Protein AF-A0A6A5ZZ34-F1 (afdb_monomer_lite)

Foldseek 3Di:
DPPPPPQLWADPVFFADDPDDPDDRVQLLVQLLQDQELCPRRTGHNVVSLVVDPDLQSLLVVVVVSQVSNVVNVHGRDHDDPSSVVSDPPPPPPPPCPVPPDDPDDDDDDDDDDDDDDDDDDDDDDDDDDDDDDDDDDDDDDDDDDDDDPDPDDPDPVVVVVVVVVVVVVVVVVVVVVVVVVVVVVVVVVVVVVVVVVVVVPPCVVVVVVVCVVVVPPDDPDDDDDDDDDDDDDDDDDDDDDDDDDDDDDDDDDDDDDD

Sequence (259 aa):
MTSSATICVIRENCLLGAPIHPCKPEDLECICEHDHSLEKNSLFDAHCLFEACHDEVDRGVFLRDLTIACERSGRQLVDIPEEWQPYLPFPAMTRSGSAVQAPTSATAALGVTSVALSLSTTTTSSPTSVPGPSSSASQPPSPTQTVTTMTAKGLSSGGIAAICVVTVVLVSVLLILTYLYWKSRRVAKAKLAENARLRDHCSTEGFSQRIREILGEDEATSVGNASSSKNASSTGNRLLSGNVSSSETRSSSVYSRPQ

Secondary structure (DSSP, 8-state):
-----------GGGB-SSS--SS-TT-HHHHHHH--BSTT-SSB-HHHHHHH---HHHHHHHHHHHHHHHHHTT---B---GGGGGGS---S------------S---------------------------------------------------HHHHHHHHHHHHHHHHHHHHHHHHHHHHHHHHHHHHHHHHHHHHHH-THHHHHHHHHHSSSSS--S---------------------------------PPP-

Radius of gyration: 36.58 Å; chains: 1; bounding box: 92×84×92 Å

pLDDT: mean 72.18, std 21.47, range [32.47, 98.19]

Structure (mmCIF, N/CA/C/O backbone):
data_AF-A0A6A5ZZ34-F1
#
_entry.id   AF-A0A6A5ZZ34-F1
#
loop_
_atom_site.group_PDB
_atom_site.id
_atom_site.type_symbol
_atom_site.label_atom_id
_atom_site.label_alt_id
_atom_site.label_comp_id
_atom_site.label_asym_id
_atom_site.label_entity_id
_atom_site.label_seq_id
_atom_site.pdbx_PDB_ins_code
_atom_site.Cartn_x
_atom_site.Cartn_y
_atom_site.Cartn_z
_atom_site.occupancy
_atom_site.B_iso_or_equiv
_atom_site.auth_seq_id
_atom_site.auth_comp_id
_atom_site.auth_asym_id
_atom_site.auth_atom_id
_atom_site.pdbx_PDB_model_num
ATOM 1 N N . MET A 1 1 ? 0.648 9.010 -20.654 1.00 35.06 1 MET A N 1
ATOM 2 C CA . MET A 1 1 ? 0.048 7.750 -20.176 1.00 35.06 1 MET A CA 1
ATOM 3 C C . MET A 1 1 ? 0.268 7.701 -18.678 1.00 35.06 1 MET A C 1
ATOM 5 O O . MET A 1 1 ? 1.389 7.498 -18.236 1.00 35.06 1 MET A O 1
ATOM 9 N N . THR A 1 2 ? -0.748 8.058 -17.900 1.00 32.47 2 THR A N 1
ATOM 10 C CA . THR A 1 2 ? -0.723 7.915 -16.443 1.00 32.47 2 THR A CA 1
ATOM 11 C C . THR A 1 2 ? -0.815 6.427 -16.146 1.00 32.47 2 THR A C 1
ATOM 13 O O . THR A 1 2 ? -1.885 5.845 -16.292 1.00 32.47 2 THR A O 1
ATOM 16 N N . SER A 1 3 ? 0.316 5.808 -15.815 1.00 36.78 3 SER A N 1
ATOM 17 C CA . SER A 1 3 ? 0.325 4.472 -15.228 1.00 36.78 3 SER A CA 1
ATOM 18 C C . SER A 1 3 ? -0.376 4.607 -13.881 1.00 36.78 3 SER A C 1
ATOM 20 O O . SER A 1 3 ? 0.220 5.093 -12.921 1.00 36.78 3 SER A O 1
ATOM 22 N N . SER A 1 4 ? -1.679 4.326 -13.841 1.00 44.28 4 SER A N 1
ATOM 23 C CA . SER A 1 4 ? -2.392 4.163 -12.581 1.00 44.28 4 SER A CA 1
ATOM 24 C C . SER A 1 4 ? -1.681 3.030 -11.862 1.00 44.28 4 SER A C 1
ATOM 26 O O . SER A 1 4 ? -1.741 1.890 -12.319 1.00 44.28 4 SER A O 1
ATOM 28 N N . ALA A 1 5 ? -0.922 3.369 -10.818 1.00 51.69 5 ALA A N 1
ATOM 29 C CA . ALA A 1 5 ? -0.333 2.388 -9.921 1.00 51.69 5 ALA A CA 1
ATOM 30 C C . ALA A 1 5 ? -1.476 1.470 -9.489 1.00 51.69 5 ALA A C 1
ATOM 32 O O . ALA A 1 5 ? -2.450 1.924 -8.882 1.00 51.69 5 ALA A O 1
ATOM 33 N N . THR A 1 6 ? -1.440 0.240 -9.986 1.00 65.81 6 THR A N 1
ATOM 34 C CA . THR A 1 6 ? -2.535 -0.701 -9.814 1.00 65.81 6 THR A CA 1
ATOM 35 C C . THR A 1 6 ? -2.308 -1.310 -8.452 1.00 65.81 6 THR A C 1
ATOM 37 O O . THR A 1 6 ? -1.470 -2.187 -8.313 1.00 65.81 6 THR A O 1
ATOM 40 N N . ILE A 1 7 ? -3.008 -0.775 -7.452 1.00 82.19 7 ILE A N 1
ATOM 41 C CA . ILE A 1 7 ? -2.984 -1.297 -6.087 1.00 82.19 7 ILE A CA 1
ATOM 42 C C . ILE A 1 7 ? -3.215 -2.813 -6.161 1.00 82.19 7 ILE A C 1
ATOM 44 O O . ILE A 1 7 ? -4.029 -3.279 -6.962 1.00 82.19 7 ILE A O 1
ATOM 48 N N . CYS A 1 8 ? -2.473 -3.575 -5.361 1.00 91.31 8 CYS A N 1
ATOM 49 C CA . CYS A 1 8 ? -2.662 -5.014 -5.209 1.00 91.31 8 CYS A CA 1
ATOM 50 C C . CYS A 1 8 ? -4.113 -5.284 -4.765 1.00 91.31 8 CYS A C 1
ATOM 52 O O . CYS A 1 8 ? -4.497 -4.945 -3.648 1.00 91.31 8 CYS A O 1
ATOM 54 N N . VAL A 1 9 ? -4.933 -5.828 -5.670 1.00 93.44 9 VAL A N 1
ATOM 55 C CA . VAL A 1 9 ? -6.351 -6.162 -5.451 1.00 93.44 9 VAL A CA 1
ATOM 56 C C . VAL A 1 9 ? -6.523 -7.667 -5.617 1.00 93.44 9 VAL A C 1
ATOM 58 O O . VAL A 1 9 ? -5.905 -8.266 -6.503 1.00 93.44 9 VAL A O 1
ATOM 61 N N . ILE A 1 10 ? -7.376 -8.267 -4.784 1.00 94.62 10 ILE A N 1
ATOM 62 C CA . ILE A 1 10 ? -7.730 -9.685 -4.868 1.00 94.62 10 ILE A CA 1
ATOM 63 C C . ILE A 1 10 ? -8.389 -9.942 -6.224 1.00 94.62 10 ILE A C 1
ATOM 65 O O . ILE A 1 10 ? -9.446 -9.398 -6.537 1.00 94.62 10 ILE A O 1
ATOM 69 N N . ARG A 1 11 ? -7.734 -10.744 -7.062 1.00 94.38 11 ARG A N 1
ATOM 70 C CA . ARG A 1 11 ? -8.231 -11.080 -8.398 1.00 94.38 11 ARG A CA 1
ATOM 71 C C . ARG A 1 11 ? -9.124 -12.311 -8.345 1.00 94.38 11 ARG A C 1
ATOM 73 O O . ARG A 1 11 ? -8.934 -13.186 -7.506 1.00 94.38 11 ARG A O 1
ATOM 80 N N . GLU A 1 12 ? -10.036 -12.417 -9.308 1.00 92.88 12 GLU A N 1
ATOM 81 C CA . GLU A 1 12 ? -10.979 -13.540 -9.420 1.00 92.88 12 GLU A CA 1
ATOM 82 C C . GLU A 1 12 ? -10.285 -14.909 -9.483 1.00 92.88 12 GLU A C 1
ATOM 84 O O . GLU A 1 12 ? -10.808 -15.887 -8.965 1.00 92.88 12 GLU A O 1
ATOM 89 N N . ASN A 1 13 ? -9.081 -14.987 -10.063 1.00 93.88 13 ASN A N 1
ATOM 90 C CA . ASN A 1 13 ? -8.313 -16.231 -10.151 1.00 93.88 13 ASN A CA 1
ATOM 91 C C . ASN A 1 13 ? -7.675 -16.672 -8.823 1.00 93.88 13 ASN A C 1
ATOM 93 O O . ASN A 1 13 ? -7.190 -17.797 -8.754 1.00 93.88 13 ASN A O 1
ATOM 97 N N . CYS A 1 14 ? -7.654 -15.807 -7.806 1.00 96.25 14 CYS A N 1
ATOM 98 C CA . CYS A 1 14 ? -7.170 -16.136 -6.467 1.00 96.25 14 CYS A CA 1
ATOM 99 C C . CYS A 1 14 ? -8.306 -16.352 -5.462 1.00 96.25 14 CYS A C 1
ATOM 101 O O . CYS A 1 14 ? -8.025 -16.637 -4.303 1.00 96.25 14 CYS A O 1
ATOM 103 N N . LEU A 1 15 ? -9.572 -16.213 -5.864 1.00 95.25 15 LEU A N 1
ATOM 104 C CA . LEU A 1 15 ? -10.703 -16.504 -4.988 1.00 95.25 15 LEU A CA 1
ATOM 105 C C . LEU A 1 15 ? -10.866 -18.019 -4.814 1.00 95.25 15 LEU A C 1
ATOM 107 O O . LEU A 1 15 ? -10.804 -18.785 -5.777 1.00 95.25 15 LEU A O 1
ATOM 111 N N . LEU A 1 16 ? -11.097 -18.446 -3.575 1.00 93.69 16 LEU A N 1
ATOM 112 C CA . LEU A 1 16 ? -11.338 -19.839 -3.216 1.00 93.69 16 LEU A CA 1
ATOM 113 C C . LEU A 1 16 ? -12.846 -20.074 -3.072 1.00 93.69 16 LEU A C 1
ATOM 115 O O . LEU A 1 16 ? -13.529 -19.362 -2.340 1.00 93.69 16 LEU A O 1
ATOM 119 N N . GLY A 1 17 ? -13.381 -21.086 -3.762 1.00 82.50 17 GLY A N 1
ATOM 120 C CA . GLY A 1 17 ? -14.761 -21.548 -3.577 1.00 82.50 17 GLY A CA 1
ATOM 121 C C . GLY A 1 17 ? -15.686 -21.437 -4.795 1.00 82.50 17 GLY A C 1
ATOM 122 O O . GLY A 1 17 ? -15.270 -21.191 -5.922 1.00 82.50 17 GLY A O 1
ATOM 123 N N . ALA A 1 18 ? -16.963 -21.739 -4.548 1.00 65.44 18 ALA A N 1
ATOM 124 C CA . ALA A 1 18 ? -18.043 -21.834 -5.533 1.00 65.44 18 ALA A CA 1
ATOM 125 C C . ALA A 1 18 ? -18.472 -20.436 -6.051 1.00 65.44 18 ALA A C 1
ATOM 127 O O . ALA A 1 18 ? -18.154 -19.440 -5.410 1.00 65.44 18 ALA A O 1
ATOM 128 N N . PRO A 1 19 ? -19.242 -20.318 -7.157 1.00 74.75 19 PRO A N 1
ATOM 129 C CA . PRO A 1 19 ? -19.416 -19.064 -7.913 1.00 74.75 19 PRO A CA 1
ATOM 130 C C . PRO A 1 19 ? -20.167 -17.929 -7.189 1.00 74.75 19 PRO A C 1
ATOM 132 O O . PRO A 1 19 ? -20.442 -16.895 -7.793 1.00 74.75 19 PRO A O 1
ATOM 135 N N . ILE A 1 20 ? -20.531 -18.105 -5.917 1.00 79.38 20 ILE A N 1
ATOM 136 C CA . ILE A 1 20 ? -21.219 -17.104 -5.102 1.00 79.38 20 ILE A CA 1
ATOM 137 C C . ILE A 1 20 ? -20.372 -16.860 -3.853 1.00 79.38 20 ILE A C 1
ATOM 139 O O . ILE A 1 20 ? -20.536 -17.535 -2.837 1.00 79.38 20 ILE A O 1
ATOM 143 N N . HIS A 1 21 ? -19.459 -15.896 -3.940 1.00 80.25 21 HIS A N 1
ATOM 144 C CA . HIS A 1 21 ? -18.720 -15.419 -2.775 1.00 80.25 21 HIS A CA 1
ATOM 145 C C . HIS A 1 21 ? -19.597 -14.439 -1.982 1.00 80.25 21 HIS A C 1
ATOM 147 O O . HIS A 1 21 ? -20.237 -13.572 -2.585 1.00 80.25 21 HIS A O 1
ATOM 153 N N . PRO A 1 22 ? -19.650 -14.549 -0.642 1.00 89.94 22 PRO A N 1
ATOM 154 C CA . PRO A 1 22 ? -20.436 -13.637 0.189 1.00 89.94 22 PRO A CA 1
ATOM 155 C C . PRO A 1 22 ? -19.877 -12.207 0.181 1.00 89.94 22 PRO A C 1
ATOM 157 O O . PRO A 1 22 ? -20.621 -11.263 0.435 1.00 89.94 22 PRO A O 1
ATOM 160 N N . CYS A 1 23 ? -18.591 -12.050 -0.142 1.00 94.50 23 CYS A N 1
ATOM 161 C CA . CYS A 1 23 ? -17.875 -10.782 -0.136 1.00 94.50 23 CYS A CA 1
ATOM 162 C C . CYS A 1 23 ? -17.361 -10.424 -1.528 1.00 94.50 23 CYS A C 1
ATOM 164 O O . CYS A 1 23 ? -17.003 -11.297 -2.322 1.00 94.50 23 CYS A O 1
ATOM 166 N N . LYS A 1 24 ? -17.296 -9.120 -1.808 1.00 94.44 24 LYS A N 1
ATOM 167 C CA . LYS A 1 24 ? -16.610 -8.604 -2.995 1.00 94.44 24 LYS A CA 1
ATOM 168 C C . LYS A 1 24 ? -15.098 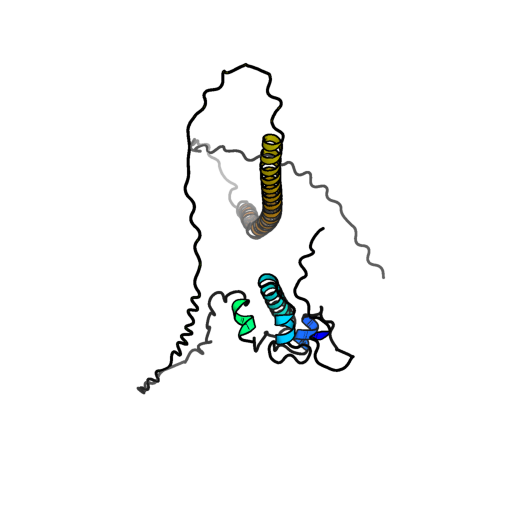-8.554 -2.743 1.00 94.44 24 LYS A C 1
ATOM 170 O O . LYS A 1 24 ? -14.711 -8.279 -1.609 1.00 94.44 24 LYS A O 1
ATOM 175 N N . PRO A 1 25 ? -14.245 -8.748 -3.764 1.00 93.12 25 PRO A N 1
ATOM 176 C CA . PRO A 1 25 ? -12.789 -8.728 -3.591 1.00 93.12 25 PRO A CA 1
ATOM 177 C C . PRO A 1 25 ? -12.242 -7.392 -3.071 1.00 93.12 25 PRO A C 1
ATOM 179 O O . PRO A 1 25 ? -11.179 -7.350 -2.456 1.00 93.12 25 PRO A O 1
ATOM 182 N N . GLU A 1 26 ? -12.961 -6.294 -3.311 1.00 94.25 26 GLU A N 1
ATOM 183 C CA . GLU A 1 26 ? -12.592 -4.955 -2.843 1.00 94.25 26 GLU A CA 1
ATOM 184 C C . GLU A 1 26 ? -13.086 -4.657 -1.418 1.00 94.25 26 GLU A C 1
ATOM 186 O O . GLU A 1 26 ? -12.666 -3.669 -0.814 1.00 94.25 26 GLU A O 1
ATOM 191 N N . ASP A 1 27 ? -13.985 -5.484 -0.881 1.00 96.19 27 ASP A N 1
ATOM 192 C CA . ASP A 1 27 ? -14.603 -5.300 0.431 1.00 96.19 27 ASP A CA 1
ATOM 193 C C . ASP A 1 27 ? -13.833 -6.083 1.504 1.00 96.19 27 ASP A C 1
ATOM 195 O O . ASP A 1 27 ? -14.236 -7.157 1.959 1.00 96.19 27 ASP A O 1
ATOM 199 N N . LEU A 1 28 ? -12.677 -5.533 1.885 1.00 96.38 28 LEU A N 1
ATOM 200 C CA . LEU A 1 28 ? -11.793 -6.131 2.890 1.00 96.38 28 LEU A CA 1
ATOM 201 C C . LEU A 1 28 ? -12.456 -6.242 4.274 1.00 96.38 28 LEU A C 1
ATOM 203 O O . LEU A 1 28 ? -12.074 -7.110 5.054 1.00 96.38 28 LEU A O 1
ATOM 207 N N . GLU A 1 29 ? -13.439 -5.388 4.586 1.00 96.75 29 GLU A N 1
ATOM 208 C CA . GLU A 1 29 ? -14.182 -5.449 5.853 1.00 96.75 29 GLU A CA 1
ATOM 209 C C . GLU A 1 29 ? -15.056 -6.715 5.883 1.00 96.75 29 GLU A C 1
ATOM 211 O O . GLU A 1 29 ? -14.927 -7.515 6.810 1.00 96.75 29 GLU A O 1
ATOM 216 N N . CYS A 1 30 ? -15.825 -6.989 4.819 1.00 97.38 30 CYS A N 1
ATOM 217 C CA . CYS A 1 30 ? -16.583 -8.244 4.688 1.00 97.38 30 CYS A CA 1
ATOM 218 C C . CYS A 1 30 ? -15.675 -9.483 4.756 1.00 97.38 30 CYS A C 1
ATOM 220 O O . CYS A 1 30 ? -15.993 -10.463 5.435 1.00 97.38 30 CYS A O 1
ATOM 222 N N . ILE A 1 31 ? -14.525 -9.438 4.073 1.00 96.62 31 ILE A N 1
ATOM 223 C CA . ILE A 1 31 ? -13.556 -10.542 4.076 1.00 96.62 31 ILE A CA 1
ATOM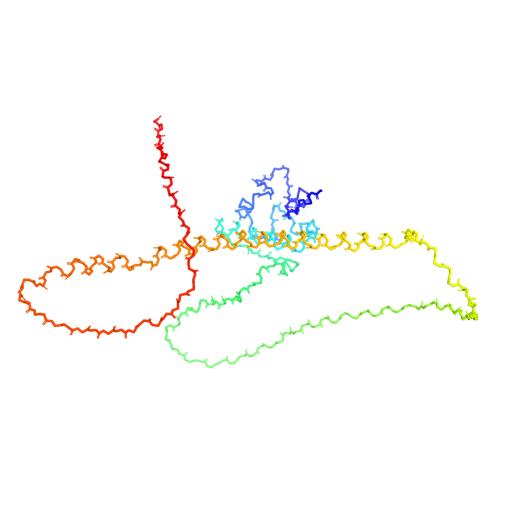 224 C C . ILE A 1 31 ? -13.085 -10.831 5.506 1.00 96.62 31 ILE A C 1
ATOM 226 O O . ILE A 1 31 ? -13.156 -11.978 5.942 1.00 96.62 31 ILE A O 1
ATOM 230 N N . CYS A 1 32 ? -12.687 -9.796 6.250 1.00 97.25 32 CYS A N 1
ATOM 231 C CA . CYS A 1 32 ? -12.237 -9.915 7.637 1.00 97.25 32 CYS A CA 1
ATOM 232 C C . CYS A 1 32 ? -13.339 -10.346 8.622 1.00 97.25 32 CYS A C 1
ATOM 234 O O . CYS A 1 32 ? -13.035 -10.974 9.641 1.00 97.25 32 CYS A O 1
ATOM 236 N N . GLU A 1 33 ? -14.610 -10.015 8.364 1.00 96.81 33 GLU A N 1
ATOM 237 C CA . GLU A 1 33 ? -15.733 -10.525 9.162 1.00 96.81 33 GLU A CA 1
ATOM 238 C C . GLU A 1 33 ? -15.882 -12.046 9.032 1.00 96.81 33 GLU A C 1
ATOM 240 O O . GLU A 1 33 ? -16.203 -12.717 10.021 1.00 96.81 33 GLU A O 1
ATOM 245 N N . HIS A 1 34 ? -15.633 -12.581 7.833 1.00 96.12 34 HIS A N 1
ATOM 246 C CA . HIS A 1 34 ? -15.734 -14.010 7.548 1.00 96.12 34 HIS A CA 1
ATOM 247 C C . HIS A 1 34 ? -14.491 -14.776 8.007 1.00 96.12 34 HIS A C 1
ATOM 249 O O . HIS A 1 34 ? -14.606 -15.807 8.671 1.00 96.12 34 HIS A O 1
ATOM 255 N N . ASP A 1 35 ? -13.310 -14.257 7.675 1.00 96.56 35 ASP A N 1
ATOM 256 C CA . ASP A 1 35 ? -12.036 -14.906 7.938 1.00 96.56 35 ASP A CA 1
ATOM 257 C C . ASP A 1 35 ? -10.920 -13.876 8.160 1.00 96.56 35 ASP A C 1
ATOM 259 O O . ASP A 1 35 ? -10.677 -12.996 7.336 1.00 96.56 35 ASP A O 1
ATOM 263 N N . HIS A 1 36 ? -10.235 -13.993 9.295 1.00 96.25 36 HIS A N 1
ATOM 264 C CA . HIS A 1 36 ? -9.170 -13.081 9.724 1.00 96.25 36 HIS A CA 1
ATOM 265 C C . HIS A 1 36 ? -7.786 -13.743 9.677 1.00 96.25 36 HIS A C 1
ATOM 267 O O . HIS A 1 36 ? -6.817 -13.167 10.170 1.00 96.25 36 HIS A O 1
ATOM 273 N N . SER A 1 37 ? -7.686 -14.947 9.107 1.00 97.69 37 SER A N 1
ATOM 274 C CA . SER A 1 37 ? -6.416 -15.587 8.772 1.00 97.69 37 SER A CA 1
ATOM 275 C C . SER A 1 37 ? -5.966 -15.127 7.385 1.00 97.69 37 SER A C 1
ATOM 277 O O . SER A 1 37 ? -6.782 -15.096 6.460 1.00 97.69 37 SER A O 1
ATOM 279 N N . LEU A 1 38 ? -4.689 -14.765 7.221 1.00 97.06 38 LEU A N 1
ATOM 280 C CA . LEU A 1 38 ? -4.136 -14.507 5.886 1.00 97.06 38 LEU A CA 1
ATOM 281 C C . LEU A 1 38 ? -3.751 -15.824 5.199 1.00 97.06 38 LEU A C 1
ATOM 283 O O . LEU A 1 38 ? -4.135 -16.044 4.060 1.00 97.06 38 LEU A O 1
ATOM 287 N N . GLU A 1 39 ? -3.041 -16.718 5.888 1.00 97.12 39 GLU A N 1
ATOM 288 C CA . GLU A 1 39 ? -2.584 -18.002 5.336 1.00 97.12 39 GLU A CA 1
ATOM 289 C C . GLU A 1 39 ? -3.733 -18.979 5.054 1.00 97.12 39 GLU A C 1
ATOM 291 O O . GLU A 1 39 ? -3.708 -19.689 4.051 1.00 97.12 39 GLU A O 1
ATOM 296 N N . LYS A 1 40 ? -4.743 -19.030 5.930 1.00 96.69 40 LYS A N 1
ATOM 297 C CA . LYS A 1 40 ? -5.831 -20.024 5.871 1.00 96.69 40 LYS A CA 1
ATOM 298 C C . LYS A 1 40 ? -7.170 -19.403 5.496 1.00 96.69 40 LYS A C 1
ATOM 300 O O . LYS A 1 40 ? -8.210 -19.902 5.922 1.00 96.69 40 LYS A O 1
ATOM 305 N N . ASN A 1 41 ? -7.140 -18.320 4.725 1.00 96.06 41 ASN A N 1
ATOM 306 C CA . ASN A 1 41 ? -8.351 -17.616 4.350 1.00 96.06 41 ASN A CA 1
ATOM 307 C C . ASN A 1 41 ? -9.258 -18.501 3.481 1.00 96.06 41 ASN A C 1
ATOM 309 O O . ASN A 1 41 ? -8.835 -19.071 2.478 1.00 96.06 41 ASN A O 1
ATOM 313 N N . SER A 1 42 ? -10.526 -18.608 3.853 1.00 95.69 42 SER A N 1
ATOM 314 C CA . SER A 1 42 ? -11.527 -19.381 3.110 1.00 95.69 42 SER A CA 1
ATOM 315 C C . SER A 1 42 ? -12.033 -18.698 1.834 1.00 95.69 42 SER A C 1
ATOM 317 O O . SER A 1 42 ? -12.654 -19.365 1.005 1.00 95.69 42 SER A O 1
ATOM 319 N N . LEU A 1 43 ? -11.786 -17.394 1.658 1.00 95.81 43 LEU A N 1
ATOM 320 C CA . LEU A 1 43 ? -12.287 -16.605 0.527 1.00 95.81 43 LEU A CA 1
ATOM 321 C C . LEU A 1 43 ? -11.253 -16.414 -0.584 1.00 95.81 43 LEU A C 1
ATOM 323 O O . LEU A 1 43 ? -11.639 -16.276 -1.745 1.00 95.81 43 LEU A O 1
ATOM 327 N N . PHE A 1 44 ? -9.960 -16.397 -0.264 1.00 96.38 44 PHE A N 1
ATOM 328 C CA . PHE A 1 44 ? -8.895 -16.216 -1.250 1.00 96.38 44 PHE A CA 1
ATOM 329 C C . PHE A 1 44 ? -7.607 -16.943 -0.859 1.00 96.38 44 PHE A C 1
ATOM 331 O O . PHE A 1 44 ? -7.334 -17.167 0.313 1.00 96.38 44 PHE A O 1
ATOM 338 N N . ASP A 1 45 ? -6.796 -17.281 -1.855 1.00 97.31 45 ASP A N 1
ATOM 339 C CA . ASP A 1 45 ? -5.489 -17.900 -1.671 1.00 97.31 45 ASP A CA 1
ATOM 340 C C . ASP A 1 45 ? -4.405 -16.818 -1.540 1.00 97.31 45 ASP A C 1
ATOM 342 O O . ASP A 1 45 ? -4.151 -16.041 -2.470 1.00 97.31 45 ASP A O 1
ATOM 346 N N . ALA A 1 46 ? -3.771 -16.739 -0.368 1.00 97.12 46 ALA A N 1
ATOM 347 C CA . ALA A 1 46 ? -2.759 -15.722 -0.089 1.00 97.12 46 ALA A CA 1
ATOM 348 C C . ALA A 1 46 ? -1.469 -15.900 -0.898 1.00 97.12 46 ALA A C 1
ATOM 350 O O . ALA A 1 46 ? -0.784 -14.905 -1.153 1.00 97.12 46 ALA A O 1
ATOM 351 N N . HIS A 1 47 ? -1.148 -17.123 -1.323 1.00 97.44 47 HIS A N 1
ATOM 352 C CA . HIS A 1 47 ? 0.028 -17.393 -2.144 1.00 97.44 47 HIS A CA 1
ATOM 353 C C . HIS A 1 47 ? -0.205 -16.932 -3.590 1.00 97.44 47 HIS A C 1
ATOM 355 O O . HIS A 1 47 ? 0.598 -16.181 -4.142 1.00 97.44 47 HIS A O 1
ATOM 361 N N . CYS A 1 48 ? -1.368 -17.252 -4.165 1.00 97.75 48 CYS A N 1
ATOM 362 C CA . CYS A 1 48 ? -1.818 -16.730 -5.457 1.00 97.75 48 CYS A CA 1
ATOM 363 C C . CYS A 1 48 ? -1.829 -15.199 -5.467 1.00 97.75 48 CYS A C 1
ATOM 365 O O . CYS A 1 48 ? -1.344 -14.571 -6.413 1.00 97.75 48 CYS A O 1
ATOM 367 N N . LEU A 1 49 ? -2.353 -14.580 -4.403 1.00 96.75 49 LEU A N 1
ATOM 368 C CA . LEU A 1 49 ? -2.380 -13.125 -4.285 1.00 96.75 49 LEU A CA 1
ATOM 369 C C . LEU A 1 49 ? -0.967 -12.531 -4.232 1.00 96.75 49 LEU A C 1
ATOM 371 O O . LEU A 1 49 ? -0.696 -11.517 -4.877 1.00 96.75 49 LEU A O 1
ATOM 375 N N . PHE A 1 50 ? -0.060 -13.176 -3.499 1.00 96.94 50 PHE A N 1
ATOM 376 C CA . PHE A 1 50 ? 1.336 -12.765 -3.412 1.00 96.94 50 PHE A CA 1
ATOM 377 C C . PHE A 1 50 ? 2.031 -12.793 -4.778 1.00 96.94 50 PHE A C 1
ATOM 379 O O . PHE A 1 50 ? 2.727 -11.838 -5.137 1.00 96.94 50 PHE A O 1
ATOM 386 N N . GLU A 1 51 ? 1.816 -13.852 -5.562 1.00 96.56 51 GLU A N 1
ATOM 387 C CA . GLU A 1 51 ? 2.349 -13.973 -6.923 1.00 96.56 51 GLU A CA 1
ATOM 388 C C . GLU A 1 51 ? 1.743 -12.941 -7.885 1.00 96.56 51 GLU A C 1
ATOM 390 O O . GLU A 1 51 ? 2.459 -12.375 -8.715 1.00 96.56 51 GLU A O 1
ATOM 395 N N . ALA A 1 52 ? 0.443 -12.655 -7.754 1.00 94.88 52 ALA A N 1
ATOM 396 C CA . ALA A 1 52 ? -0.261 -11.681 -8.588 1.00 94.88 52 ALA A CA 1
ATOM 397 C C . ALA A 1 52 ? 0.166 -10.226 -8.318 1.00 94.88 52 ALA A C 1
ATOM 399 O O . ALA A 1 52 ? 0.032 -9.365 -9.195 1.00 94.88 52 ALA A O 1
ATOM 400 N N . CYS A 1 53 ? 0.665 -9.943 -7.114 1.00 94.75 53 CYS A N 1
ATOM 401 C CA . CYS A 1 53 ? 1.128 -8.623 -6.710 1.00 94.75 53 CYS A CA 1
ATOM 402 C C . CYS A 1 53 ? 2.648 -8.531 -6.836 1.00 94.75 53 CYS A C 1
ATOM 404 O O . CYS A 1 53 ? 3.377 -8.969 -5.955 1.00 94.75 53 CYS A O 1
ATOM 406 N N . HIS A 1 54 ? 3.136 -7.961 -7.939 1.00 90.88 54 HIS A N 1
ATOM 407 C CA . HIS A 1 54 ? 4.573 -7.915 -8.240 1.00 90.88 54 HIS A CA 1
ATOM 408 C C . HIS A 1 54 ? 5.342 -6.839 -7.466 1.00 90.88 54 HIS A C 1
ATOM 410 O O . HIS A 1 54 ? 6.535 -7.001 -7.216 1.00 90.88 54 HIS A O 1
ATOM 416 N N . ASP A 1 55 ? 4.676 -5.751 -7.088 1.00 93.00 55 ASP A N 1
ATOM 417 C CA . ASP A 1 55 ? 5.326 -4.614 -6.451 1.00 93.00 55 ASP A CA 1
ATOM 418 C C . ASP A 1 55 ? 5.366 -4.773 -4.925 1.00 93.00 55 ASP A C 1
ATOM 420 O O . ASP A 1 55 ? 4.340 -4.897 -4.256 1.00 93.00 55 ASP A O 1
ATOM 424 N N . GLU A 1 56 ? 6.571 -4.706 -4.353 1.00 92.81 56 GLU A N 1
ATOM 425 C CA . GLU A 1 56 ? 6.805 -4.758 -2.900 1.00 92.81 56 GLU A CA 1
ATOM 426 C C . GLU A 1 56 ? 6.014 -3.686 -2.140 1.00 92.81 56 GLU A C 1
ATOM 428 O O . GLU A 1 56 ? 5.485 -3.921 -1.052 1.00 92.81 56 GLU A O 1
ATOM 433 N N . VAL A 1 57 ? 5.910 -2.498 -2.743 1.00 92.12 57 VAL A N 1
ATOM 434 C CA . VAL A 1 57 ? 5.146 -1.376 -2.194 1.00 92.12 57 VAL A CA 1
ATOM 435 C C . VAL A 1 57 ? 3.663 -1.722 -2.134 1.00 92.12 57 VAL A C 1
ATOM 437 O O . VAL A 1 57 ? 3.023 -1.453 -1.119 1.00 92.12 57 VAL A O 1
ATOM 440 N N . ASP A 1 58 ? 3.127 -2.349 -3.180 1.00 93.75 58 ASP A N 1
ATOM 441 C CA . ASP A 1 58 ? 1.709 -2.689 -3.257 1.00 93.75 58 ASP A CA 1
ATOM 442 C C . ASP A 1 58 ? 1.356 -3.843 -2.318 1.00 93.75 58 ASP A C 1
ATOM 444 O O . ASP A 1 58 ? 0.289 -3.811 -1.706 1.00 93.75 58 ASP A O 1
ATOM 448 N N . ARG A 1 59 ? 2.273 -4.797 -2.103 1.00 95.50 59 ARG A N 1
ATOM 449 C CA . ARG A 1 59 ? 2.137 -5.828 -1.057 1.00 95.50 59 ARG A CA 1
ATOM 450 C C . ARG A 1 59 ? 2.032 -5.206 0.333 1.00 95.50 59 ARG A C 1
ATOM 452 O O . ARG A 1 59 ? 1.122 -5.536 1.089 1.00 95.50 59 ARG A O 1
ATOM 459 N N . GLY A 1 60 ? 2.918 -4.261 0.657 1.00 94.31 60 GLY A N 1
ATOM 460 C CA . GLY A 1 60 ? 2.871 -3.545 1.936 1.00 94.31 60 GLY A CA 1
ATOM 461 C C . GLY A 1 60 ? 1.623 -2.667 2.091 1.00 94.31 60 GLY A C 1
ATOM 462 O O . GLY A 1 60 ? 1.082 -2.540 3.191 1.00 94.31 60 GLY A O 1
ATOM 463 N N . VAL A 1 61 ? 1.137 -2.070 0.997 1.00 93.62 61 VAL A N 1
ATOM 464 C CA . VAL A 1 61 ? -0.123 -1.309 0.985 1.00 93.62 61 VAL A CA 1
ATOM 465 C C . VAL A 1 61 ? -1.308 -2.230 1.255 1.00 93.62 61 VAL A C 1
ATOM 467 O O . VAL A 1 61 ? -2.078 -1.938 2.166 1.00 93.62 61 VAL A O 1
ATOM 470 N N . PHE A 1 62 ? -1.408 -3.349 0.538 1.00 95.38 62 PHE A N 1
ATOM 471 C CA . PHE A 1 62 ? -2.471 -4.335 0.721 1.00 95.38 62 PHE A CA 1
ATOM 472 C C . PHE A 1 62 ? -2.502 -4.875 2.153 1.00 95.38 62 PHE A C 1
ATOM 474 O O . PHE A 1 62 ? -3.547 -4.847 2.799 1.00 95.38 62 PHE A O 1
ATOM 481 N N . LEU A 1 63 ? -1.351 -5.297 2.685 1.00 95.88 63 LEU A N 1
ATOM 482 C CA . LEU A 1 63 ? -1.267 -5.885 4.023 1.00 95.88 63 LEU A CA 1
ATOM 483 C C . LEU A 1 63 ? -1.678 -4.885 5.117 1.00 95.88 63 LEU A C 1
ATOM 485 O O . LEU A 1 63 ? -2.368 -5.246 6.073 1.00 95.88 63 LEU A O 1
ATOM 489 N N . ARG A 1 64 ? -1.310 -3.607 4.957 1.00 94.81 64 ARG A N 1
ATOM 490 C CA . ARG A 1 64 ? -1.763 -2.522 5.838 1.00 94.81 64 ARG A CA 1
ATOM 491 C C . ARG A 1 64 ? -3.272 -2.309 5.742 1.00 94.81 64 ARG A C 1
ATOM 493 O O . ARG A 1 64 ? -3.920 -2.193 6.779 1.00 94.81 64 ARG A O 1
ATOM 500 N N . ASP A 1 65 ? -3.816 -2.231 4.533 1.00 95.12 65 ASP A N 1
ATOM 501 C CA . ASP A 1 65 ? -5.236 -1.943 4.321 1.00 95.12 65 ASP A CA 1
ATOM 502 C C . ASP A 1 65 ? -6.114 -3.097 4.838 1.00 95.12 65 ASP A C 1
ATOM 504 O O . ASP A 1 65 ? -7.112 -2.846 5.515 1.00 95.12 65 ASP A O 1
ATOM 508 N N . LEU A 1 66 ? -5.683 -4.348 4.642 1.00 95.62 66 LEU A N 1
ATOM 509 C CA . LEU A 1 66 ? -6.319 -5.539 5.212 1.00 95.62 66 LEU A CA 1
ATOM 510 C C . LEU A 1 66 ? -6.267 -5.540 6.748 1.00 95.62 66 LEU A C 1
ATOM 512 O O . LEU A 1 66 ? -7.278 -5.793 7.399 1.00 95.62 66 LEU A O 1
ATOM 516 N N . THR A 1 67 ? -5.118 -5.196 7.340 1.00 95.69 67 THR A N 1
ATOM 517 C CA . THR A 1 67 ? -4.982 -5.083 8.805 1.00 95.69 67 THR A CA 1
ATOM 518 C C . THR A 1 67 ? -5.971 -4.061 9.372 1.00 95.69 67 THR A C 1
ATOM 520 O O . THR A 1 67 ? -6.682 -4.356 10.331 1.00 95.69 67 THR A O 1
ATOM 523 N N . ILE A 1 68 ? -6.070 -2.882 8.747 1.00 95.25 68 ILE A N 1
ATOM 524 C CA . ILE A 1 68 ? -6.999 -1.819 9.161 1.00 95.25 68 ILE A CA 1
ATOM 525 C C . ILE A 1 68 ? -8.460 -2.273 9.019 1.00 95.25 68 ILE A C 1
ATOM 527 O O . ILE A 1 68 ? -9.272 -1.997 9.903 1.00 95.25 68 ILE A O 1
ATOM 531 N N . ALA A 1 69 ? -8.809 -2.956 7.925 1.00 96.38 69 ALA A N 1
ATOM 532 C CA . ALA A 1 69 ? -10.161 -3.469 7.702 1.00 96.38 69 ALA A CA 1
ATOM 533 C C . ALA A 1 69 ? -10.560 -4.519 8.756 1.00 96.38 69 ALA A C 1
ATOM 535 O O . ALA A 1 69 ? -11.667 -4.471 9.302 1.00 96.38 69 ALA A O 1
ATOM 536 N N . CYS A 1 70 ? -9.633 -5.408 9.117 1.00 97.25 70 CYS A N 1
ATOM 537 C CA . CYS A 1 70 ? -9.840 -6.383 10.183 1.00 97.25 70 CYS A CA 1
ATOM 538 C C . CYS A 1 70 ? -10.041 -5.701 11.542 1.00 97.25 70 CYS A C 1
ATOM 540 O O . CYS A 1 70 ? -11.014 -6.012 12.233 1.00 97.25 70 CYS A O 1
ATOM 542 N N . GLU A 1 71 ? -9.206 -4.714 11.890 1.00 96.62 71 GLU A N 1
ATOM 543 C CA . GLU A 1 71 ? -9.348 -3.957 13.142 1.00 96.62 71 GLU A CA 1
ATOM 544 C C . GLU A 1 71 ? -10.702 -3.239 13.239 1.00 96.62 71 GLU A C 1
ATOM 546 O O . GLU A 1 71 ? -11.341 -3.263 14.294 1.00 96.62 71 GLU A O 1
ATOM 551 N N . ARG A 1 72 ? -11.182 -2.644 12.137 1.00 96.75 72 ARG A N 1
ATOM 552 C CA . ARG A 1 72 ? -12.514 -2.011 12.077 1.00 96.75 72 ARG A CA 1
ATOM 553 C C . ARG A 1 72 ? -13.654 -2.996 12.292 1.00 96.75 72 ARG A C 1
ATOM 555 O O . ARG A 1 72 ? -14.650 -2.636 12.912 1.00 96.75 72 ARG A O 1
ATOM 562 N N . SER A 1 73 ? -13.467 -4.229 11.839 1.00 97.25 73 SER A N 1
ATOM 563 C CA . SER A 1 73 ? -14.408 -5.337 12.024 1.00 97.25 73 SER A CA 1
ATOM 564 C C . SER A 1 73 ? -14.285 -5.991 13.413 1.00 97.25 73 SER A C 1
ATOM 566 O O . SER A 1 73 ? -14.939 -6.992 13.699 1.00 97.25 73 SER A O 1
ATOM 568 N N . GLY A 1 74 ? -13.431 -5.457 14.299 1.00 97.12 74 GLY A N 1
ATOM 569 C CA . GLY A 1 74 ? -13.204 -5.993 15.644 1.00 97.12 74 GLY A CA 1
ATOM 570 C C . GLY A 1 74 ? -12.407 -7.301 15.669 1.00 97.12 74 GLY A C 1
ATOM 571 O O . GLY A 1 74 ? -12.473 -8.044 16.652 1.00 97.12 74 GLY A O 1
ATOM 572 N N . ARG A 1 75 ? -11.666 -7.605 14.598 1.00 97.12 75 ARG A N 1
ATOM 573 C CA . ARG A 1 75 ? -10.793 -8.778 14.466 1.00 97.12 75 ARG A CA 1
ATOM 574 C C . ARG A 1 75 ? -9.335 -8.329 14.355 1.00 97.12 75 ARG A C 1
ATOM 576 O O . ARG A 1 75 ? -9.042 -7.218 13.933 1.00 97.12 75 ARG A O 1
ATOM 583 N N . GLN A 1 76 ? -8.401 -9.200 14.716 1.00 96.81 76 GLN A N 1
ATOM 584 C CA . GLN A 1 76 ? -6.981 -8.994 14.431 1.00 96.81 76 GLN A CA 1
ATOM 585 C C . GLN A 1 76 ? -6.588 -9.931 13.293 1.00 96.81 76 GLN A C 1
ATOM 587 O O . GLN A 1 76 ? -6.994 -11.088 13.315 1.00 96.81 76 GLN A O 1
ATOM 592 N N . LEU A 1 77 ? -5.819 -9.446 12.316 1.00 97.00 77 LEU A N 1
ATOM 593 C CA . LEU A 1 77 ? -5.268 -10.305 11.269 1.00 97.00 77 LEU A CA 1
ATOM 594 C C . LEU A 1 77 ? -4.260 -11.281 11.902 1.00 97.00 77 LEU A C 1
ATOM 596 O O . LEU A 1 77 ? -3.317 -10.846 12.568 1.00 97.00 77 LEU A O 1
ATOM 600 N N . VAL A 1 78 ? -4.471 -12.583 11.721 1.00 97.06 78 VAL A N 1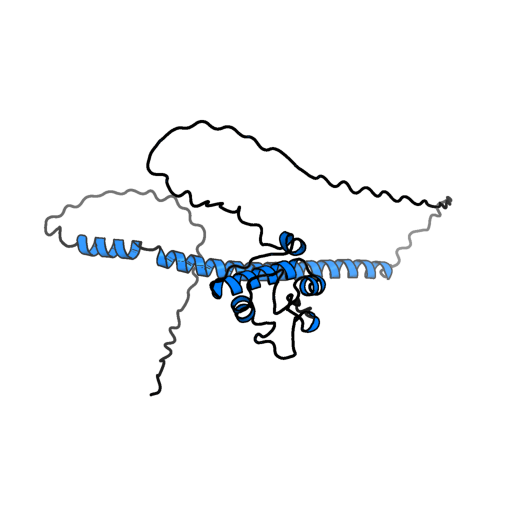
ATOM 601 C CA . VAL A 1 78 ? -3.626 -13.662 12.267 1.00 97.06 78 VAL A CA 1
ATOM 602 C C . VAL A 1 78 ? -3.045 -14.524 11.146 1.00 97.06 78 VAL A C 1
ATOM 604 O O . VAL A 1 78 ? -3.419 -14.369 9.984 1.00 97.06 78 VAL A O 1
ATOM 607 N N . ASP A 1 79 ? -2.126 -15.429 11.504 1.00 96.19 79 ASP A N 1
ATOM 608 C CA . ASP A 1 79 ? -1.530 -16.421 10.597 1.00 96.19 79 ASP A CA 1
ATOM 609 C C . ASP A 1 79 ? -1.005 -15.793 9.291 1.00 96.19 79 ASP A C 1
ATOM 611 O O . ASP A 1 79 ? -1.497 -16.063 8.199 1.00 96.19 79 ASP A O 1
ATOM 615 N N . ILE A 1 80 ? -0.038 -14.879 9.405 1.00 97.38 80 ILE A N 1
ATOM 616 C CA . ILE A 1 80 ? 0.591 -14.223 8.250 1.00 97.38 80 ILE A CA 1
ATOM 617 C C . ILE A 1 80 ? 1.692 -15.148 7.695 1.00 97.38 80 ILE A C 1
ATOM 619 O O . ILE A 1 80 ? 2.636 -15.431 8.444 1.00 97.38 80 ILE A O 1
ATOM 623 N N . PRO A 1 81 ? 1.623 -15.584 6.417 1.00 97.25 81 PRO A N 1
ATOM 624 C CA . PRO A 1 81 ? 2.646 -16.441 5.817 1.00 97.25 81 PRO A CA 1
ATOM 625 C C . PRO A 1 81 ? 4.035 -15.796 5.848 1.00 97.25 81 PRO A C 1
ATOM 627 O O . PRO A 1 81 ? 4.165 -14.567 5.831 1.00 97.25 81 PRO A O 1
ATOM 630 N N . GLU A 1 82 ? 5.085 -16.618 5.867 1.00 96.69 82 GLU A N 1
ATOM 631 C CA . GLU A 1 82 ? 6.474 -16.149 5.969 1.00 96.69 82 GLU A CA 1
ATOM 632 C C . GLU A 1 82 ? 6.848 -15.201 4.818 1.00 96.69 82 GLU A C 1
ATOM 634 O O . GLU A 1 82 ? 7.505 -14.183 5.048 1.00 96.69 82 GLU A O 1
ATOM 639 N N . GLU A 1 83 ? 6.342 -15.447 3.606 1.00 96.88 83 GLU A N 1
ATOM 640 C CA . GLU A 1 83 ? 6.576 -14.590 2.441 1.00 96.88 83 GLU A CA 1
ATOM 641 C C . GLU A 1 83 ? 5.996 -13.173 2.587 1.00 96.88 83 GLU A C 1
ATOM 643 O O . GLU A 1 83 ? 6.508 -12.234 1.976 1.00 96.88 83 GLU A O 1
ATOM 648 N N . TRP A 1 84 ? 4.975 -12.982 3.428 1.00 96.94 84 TRP A N 1
ATOM 649 C CA . TRP A 1 84 ? 4.352 -11.678 3.669 1.00 96.94 84 TRP A CA 1
ATOM 650 C C . TRP A 1 84 ? 5.042 -10.878 4.782 1.00 96.94 84 TRP A C 1
ATOM 652 O O . TRP A 1 84 ? 4.890 -9.654 4.843 1.00 96.94 84 TRP A O 1
ATOM 662 N N . GLN A 1 85 ? 5.831 -11.526 5.644 1.00 94.62 85 GLN A N 1
ATOM 663 C CA . GLN A 1 85 ? 6.455 -10.883 6.807 1.00 94.62 85 GLN A CA 1
ATOM 664 C C . GLN A 1 85 ? 7.361 -9.681 6.481 1.00 94.62 85 GLN A C 1
ATOM 666 O O . GLN A 1 85 ? 7.284 -8.693 7.215 1.00 94.62 85 GLN A O 1
ATOM 671 N N . PRO A 1 86 ? 8.171 -9.677 5.400 1.00 95.75 86 PRO A N 1
ATOM 672 C CA . PRO A 1 86 ? 9.009 -8.524 5.049 1.00 95.75 86 PRO A CA 1
ATOM 673 C C . PRO A 1 86 ? 8.216 -7.248 4.731 1.00 95.75 86 PRO A C 1
ATOM 675 O O . PRO A 1 86 ? 8.773 -6.152 4.776 1.00 95.75 86 PRO A O 1
ATOM 678 N N . TYR A 1 87 ? 6.929 -7.390 4.401 1.00 95.19 87 TYR A N 1
ATOM 679 C CA . TYR A 1 87 ? 6.038 -6.295 4.015 1.00 95.19 87 TYR A CA 1
ATOM 680 C C . TYR A 1 87 ? 5.167 -5.801 5.164 1.00 95.19 87 TYR A C 1
ATOM 682 O O . TYR A 1 87 ? 4.452 -4.807 5.003 1.00 95.19 87 TYR A O 1
ATOM 690 N N . LEU A 1 88 ? 5.218 -6.468 6.323 1.00 90.94 88 LEU A N 1
ATOM 691 C CA . LEU A 1 88 ? 4.581 -5.943 7.516 1.00 90.94 88 LEU A CA 1
ATOM 692 C C . LEU A 1 88 ? 5.189 -4.573 7.811 1.00 90.94 88 LEU A C 1
ATOM 694 O O . LEU A 1 88 ? 6.415 -4.423 7.756 1.00 90.94 88 LEU A O 1
ATOM 698 N N . PRO A 1 89 ? 4.366 -3.554 8.122 1.00 80.56 89 PRO A N 1
ATOM 699 C CA . PRO A 1 89 ? 4.907 -2.321 8.656 1.00 80.56 89 PRO A CA 1
ATOM 700 C C . PRO A 1 89 ? 5.712 -2.735 9.880 1.00 80.56 89 PRO A C 1
ATOM 702 O O . PRO A 1 89 ? 5.124 -3.280 10.815 1.00 80.56 89 PRO A O 1
ATOM 705 N N . PHE A 1 90 ? 7.046 -2.578 9.807 1.00 67.88 90 PHE A N 1
ATOM 706 C CA . PHE A 1 90 ? 7.969 -3.006 10.856 1.00 67.88 90 PHE A CA 1
ATOM 707 C C . PHE A 1 90 ? 7.302 -2.740 12.193 1.00 67.88 90 PHE A C 1
ATOM 709 O O . PHE A 1 90 ? 6.899 -1.588 12.415 1.00 67.88 90 PHE A O 1
ATOM 716 N N . PRO A 1 91 ? 7.132 -3.756 13.055 1.00 55.84 91 PRO A N 1
ATOM 717 C CA . PRO A 1 91 ? 6.578 -3.492 14.357 1.00 55.84 91 PRO A CA 1
ATOM 718 C C . PRO A 1 91 ? 7.462 -2.405 14.958 1.00 55.84 91 PRO A C 1
ATOM 720 O O . PRO A 1 91 ? 8.666 -2.596 15.148 1.00 55.84 91 PRO A O 1
ATOM 723 N N . ALA A 1 92 ? 6.868 -1.238 15.225 1.00 45.38 92 ALA A N 1
ATOM 724 C CA . ALA A 1 92 ? 7.324 -0.408 16.317 1.00 45.38 92 ALA A CA 1
ATOM 725 C C . ALA A 1 92 ? 7.400 -1.387 17.481 1.00 45.38 92 ALA A C 1
ATOM 727 O O . ALA A 1 92 ? 6.345 -1.835 17.919 1.00 45.38 92 ALA A O 1
ATOM 728 N N . MET A 1 93 ? 8.627 -1.838 17.780 1.00 40.25 93 MET A N 1
ATOM 729 C CA . MET A 1 93 ? 8.995 -2.929 18.678 1.00 40.25 93 MET A CA 1
ATOM 730 C C . MET A 1 93 ? 7.791 -3.420 19.446 1.00 40.25 93 MET A C 1
ATOM 732 O O . MET A 1 93 ? 7.324 -2.681 20.313 1.00 40.25 93 MET A O 1
ATOM 736 N N . THR A 1 94 ? 7.293 -4.611 19.099 1.00 42.31 94 THR A N 1
ATOM 737 C CA . THR A 1 94 ? 6.357 -5.383 19.913 1.00 42.31 94 THR A CA 1
ATOM 738 C C . THR A 1 94 ? 6.631 -5.061 21.369 1.00 42.31 94 THR A C 1
ATOM 740 O O . THR A 1 94 ? 7.574 -5.578 21.976 1.00 42.31 94 THR A O 1
ATOM 743 N N . ARG A 1 95 ? 5.826 -4.145 21.918 1.00 42.00 95 ARG A N 1
ATOM 744 C CA . ARG A 1 95 ? 5.679 -3.977 23.342 1.00 42.00 95 ARG A CA 1
ATOM 745 C C . ARG A 1 95 ? 4.993 -5.269 23.693 1.00 42.00 95 ARG A C 1
ATOM 747 O O . ARG A 1 95 ? 3.773 -5.368 23.650 1.00 42.00 95 ARG A O 1
ATOM 754 N N . SER A 1 96 ? 5.818 -6.276 23.949 1.00 42.62 96 SER A N 1
ATOM 755 C CA . SER A 1 96 ? 5.477 -7.451 24.711 1.00 42.62 96 SER A CA 1
ATOM 756 C C . SER A 1 96 ? 5.111 -6.927 26.098 1.00 42.62 96 SER A C 1
ATOM 758 O O . SER A 1 96 ? 5.849 -7.037 27.069 1.00 42.62 96 SER A O 1
ATOM 760 N N . GLY A 1 97 ? 3.963 -6.254 26.169 1.00 44.50 97 GLY A N 1
ATOM 761 C CA . GLY A 1 97 ? 3.115 -6.213 27.331 1.00 44.50 97 GLY A CA 1
ATOM 762 C C . GLY A 1 97 ? 2.522 -7.602 27.425 1.00 44.50 97 GLY A C 1
ATOM 763 O O . GLY A 1 97 ? 1.331 -7.795 27.220 1.00 44.50 97 GLY A O 1
ATOM 764 N N . SER A 1 98 ? 3.395 -8.562 27.739 1.00 44.50 98 SER A N 1
ATOM 765 C CA . SER A 1 98 ? 3.054 -9.575 28.709 1.00 44.50 98 SER A CA 1
ATOM 766 C C . SER A 1 98 ? 2.368 -8.807 29.829 1.00 44.50 98 SER A C 1
ATOM 768 O O . SER A 1 98 ? 2.997 -8.004 30.526 1.00 44.50 98 SER A O 1
ATOM 770 N N . ALA A 1 99 ? 1.043 -8.911 29.881 1.00 46.16 99 ALA A N 1
ATOM 771 C CA . ALA A 1 99 ? 0.285 -8.497 31.033 1.00 46.16 99 ALA A CA 1
ATOM 772 C C . ALA A 1 99 ? 0.802 -9.381 32.166 1.00 46.16 99 ALA A C 1
ATOM 774 O O . ALA A 1 99 ? 0.324 -10.490 32.388 1.00 46.16 99 ALA A O 1
ATOM 775 N N . VAL A 1 100 ? 1.851 -8.897 32.830 1.00 45.16 100 VAL A N 1
ATOM 776 C CA . VAL A 1 100 ? 2.237 -9.323 34.160 1.00 45.16 100 VAL A CA 1
ATOM 777 C C . VAL A 1 100 ? 1.002 -9.043 35.000 1.00 45.16 100 VAL A C 1
ATOM 779 O O . VAL A 1 100 ? 0.762 -7.920 35.440 1.00 45.16 100 VAL A O 1
ATOM 782 N N . GLN A 1 101 ? 0.173 -10.072 35.159 1.00 46.44 101 GLN A N 1
ATOM 783 C CA . GLN A 1 101 ? -0.649 -10.205 36.343 1.00 46.44 101 GLN A CA 1
ATOM 784 C C . GLN A 1 101 ? 0.286 -9.969 37.521 1.00 46.44 101 GLN A C 1
ATOM 786 O O . GLN A 1 101 ? 1.266 -10.691 37.699 1.00 46.44 101 GLN A O 1
ATOM 791 N N . ALA A 1 102 ? 0.020 -8.906 38.271 1.00 43.06 102 ALA A N 1
ATOM 792 C CA . ALA A 1 102 ? 0.686 -8.649 39.528 1.00 43.06 102 ALA A CA 1
ATOM 793 C C . ALA A 1 102 ? 0.500 -9.880 40.434 1.00 43.06 102 ALA A C 1
ATOM 795 O O . ALA A 1 102 ? -0.644 -10.223 40.743 1.00 43.06 102 ALA A O 1
ATOM 796 N N . PRO A 1 103 ? 1.576 -10.552 40.873 1.00 47.19 103 PRO A N 1
ATOM 797 C CA . PRO A 1 103 ? 1.468 -11.524 41.937 1.00 47.19 103 PRO A CA 1
ATOM 798 C C . PRO A 1 103 ? 1.439 -10.758 43.258 1.00 47.19 103 PRO A C 1
ATOM 800 O O . PRO A 1 103 ? 2.441 -10.199 43.710 1.00 47.19 103 PRO A O 1
ATOM 803 N N . THR A 1 104 ? 0.276 -10.722 43.894 1.00 51.94 104 THR A N 1
ATOM 804 C CA . THR A 1 104 ? 0.191 -10.452 45.324 1.00 51.94 104 THR A CA 1
ATOM 805 C C . THR A 1 104 ? 0.845 -11.618 46.071 1.00 51.94 104 THR A C 1
ATOM 807 O O . THR A 1 104 ? 0.320 -12.723 46.108 1.00 51.94 104 THR A O 1
ATOM 810 N N . SER A 1 105 ? 1.987 -11.308 46.686 1.00 49.06 105 SER A N 1
ATOM 811 C CA . SER A 1 105 ? 2.578 -11.953 47.867 1.00 49.06 105 SER A CA 1
ATOM 812 C C . SER A 1 105 ? 3.219 -13.346 47.734 1.00 49.06 105 SER A C 1
ATOM 814 O O . SER A 1 105 ? 2.561 -14.376 47.739 1.00 49.06 105 SER A O 1
ATOM 816 N N . ALA A 1 106 ? 4.558 -13.307 47.755 1.00 56.59 106 ALA A N 1
ATOM 817 C CA . ALA A 1 106 ? 5.499 -14.156 48.498 1.00 56.59 106 ALA A CA 1
ATOM 818 C C . ALA A 1 106 ? 5.210 -15.664 48.633 1.00 56.59 106 ALA A C 1
ATOM 820 O O . ALA A 1 106 ? 4.337 -16.065 49.392 1.00 56.59 106 ALA A O 1
ATOM 821 N N . THR A 1 107 ? 6.092 -16.499 48.070 1.00 47.06 107 THR A N 1
ATOM 822 C CA . THR A 1 107 ? 6.899 -17.498 48.809 1.00 47.06 107 THR A CA 1
ATOM 823 C C . THR A 1 107 ? 7.958 -18.072 47.864 1.00 47.06 107 THR A C 1
ATOM 825 O O . THR A 1 107 ? 7.686 -18.389 46.711 1.00 47.06 107 THR A O 1
ATOM 828 N N . ALA A 1 108 ? 9.194 -18.133 48.356 1.00 55.28 108 ALA A N 1
ATOM 829 C CA . ALA A 1 108 ? 10.372 -18.608 47.649 1.00 55.28 108 ALA A CA 1
ATOM 830 C C . ALA A 1 108 ? 10.303 -20.111 47.339 1.00 55.28 108 ALA A C 1
ATOM 832 O O . ALA A 1 108 ? 9.970 -20.905 48.214 1.00 55.28 108 ALA A O 1
ATOM 833 N N . ALA A 1 109 ? 10.741 -20.501 46.142 1.00 51.78 109 ALA A N 1
ATOM 834 C CA . ALA A 1 109 ? 11.357 -21.801 45.905 1.00 51.78 109 ALA A CA 1
ATOM 835 C C . ALA A 1 109 ? 12.281 -21.723 44.682 1.00 51.78 109 ALA A C 1
ATOM 837 O O . ALA A 1 109 ? 11.886 -21.304 43.597 1.00 51.78 109 ALA A O 1
ATOM 838 N N . LEU A 1 110 ? 13.537 -22.099 44.911 1.00 56.38 110 LEU A N 1
ATOM 839 C CA . LEU A 1 110 ? 14.588 -22.302 43.920 1.00 56.38 110 LEU A CA 1
ATOM 840 C C . LEU A 1 110 ? 14.217 -23.457 42.978 1.00 56.38 110 LEU A C 1
ATOM 842 O O . LEU A 1 110 ? 13.728 -24.487 43.433 1.00 56.38 110 LEU A O 1
ATOM 846 N N . GLY A 1 111 ? 14.524 -23.322 41.688 1.00 46.09 111 GLY A N 1
ATOM 847 C CA . GLY A 1 111 ? 14.325 -24.397 40.717 1.00 46.09 111 GLY A CA 1
ATOM 848 C C . GLY A 1 111 ? 14.888 -24.058 39.344 1.00 46.09 111 GLY A C 1
ATOM 849 O O . GLY A 1 111 ? 14.195 -23.524 38.491 1.00 46.09 111 GLY A O 1
ATOM 850 N N . VAL A 1 112 ? 16.171 -24.351 39.165 1.00 53.88 112 VAL A N 1
ATOM 851 C CA . VAL A 1 112 ? 16.940 -24.271 37.917 1.00 53.88 112 VAL A CA 1
ATOM 852 C C . VAL A 1 112 ? 16.345 -25.196 36.850 1.00 53.88 112 VAL A C 1
ATOM 854 O O . VAL A 1 112 ? 16.153 -26.376 37.129 1.00 53.88 112 VAL A O 1
ATOM 857 N N . THR A 1 113 ? 16.175 -24.729 35.609 1.00 42.50 113 THR A N 1
ATOM 858 C CA . THR A 1 113 ? 16.558 -25.518 34.420 1.00 42.50 113 THR A CA 1
ATOM 859 C C . THR A 1 113 ? 16.678 -24.638 33.180 1.00 42.50 113 THR A C 1
ATOM 861 O O . THR A 1 113 ? 15.708 -24.118 32.640 1.00 42.50 113 THR A O 1
ATOM 864 N N . SER A 1 114 ? 17.921 -24.475 32.744 1.00 49.59 114 SER A N 1
ATOM 865 C CA . SER A 1 114 ? 18.311 -23.919 31.457 1.00 49.59 114 SER A CA 1
ATOM 866 C C . SER A 1 114 ? 17.937 -24.896 30.345 1.00 49.59 114 SER A C 1
ATOM 868 O O . SER A 1 114 ? 18.298 -26.070 30.427 1.00 49.59 114 SER A O 1
ATOM 870 N N . VAL A 1 115 ? 17.301 -24.415 29.278 1.00 52.06 115 VAL A N 1
ATOM 871 C CA . VAL A 1 115 ? 17.241 -25.144 28.006 1.00 52.06 115 VAL A CA 1
ATOM 872 C C . VAL A 1 115 ? 17.761 -24.219 26.916 1.00 52.06 115 VAL A C 1
ATOM 874 O O . VAL A 1 115 ? 17.248 -23.123 26.703 1.00 52.06 115 VAL A O 1
ATOM 877 N N . ALA A 1 116 ? 18.868 -24.644 26.320 1.00 55.50 116 ALA A N 1
ATOM 878 C CA . ALA A 1 116 ? 19.560 -23.996 25.222 1.00 55.50 116 ALA A CA 1
ATOM 879 C C . ALA A 1 116 ? 19.068 -24.544 23.870 1.00 55.50 116 ALA A C 1
ATOM 881 O O . ALA A 1 116 ? 18.436 -25.598 23.830 1.00 55.50 116 ALA A O 1
ATOM 882 N N . LEU A 1 117 ? 19.539 -23.888 22.799 1.00 46.19 117 LEU A N 1
ATOM 883 C CA . LEU A 1 117 ? 19.632 -24.366 21.407 1.00 46.19 117 LEU A CA 1
ATOM 884 C C . LEU A 1 117 ? 18.323 -24.298 20.580 1.00 46.19 117 LEU A C 1
ATOM 886 O O . LEU A 1 117 ? 17.254 -24.617 21.073 1.00 46.19 117 LEU A O 1
ATOM 890 N N . SER A 1 118 ? 18.309 -23.869 19.313 1.00 41.06 118 SER A N 1
ATOM 891 C CA . SER A 1 118 ? 19.375 -23.868 18.300 1.00 41.06 118 SER A CA 1
ATOM 892 C C . SER A 1 118 ? 19.178 -22.760 17.261 1.00 41.06 118 SER A C 1
ATOM 894 O O . SER A 1 118 ? 18.062 -22.482 16.835 1.00 41.06 118 SER A O 1
ATOM 896 N N . LEU A 1 119 ? 20.294 -22.183 16.820 1.00 54.66 119 LEU A N 1
ATOM 897 C CA . LEU A 1 119 ? 20.406 -21.289 15.673 1.00 54.66 119 LEU A CA 1
ATOM 898 C C . LEU A 1 119 ? 20.722 -22.145 14.436 1.00 54.66 119 LEU A C 1
ATOM 900 O O . LEU A 1 119 ? 21.738 -22.841 14.425 1.00 54.66 119 LEU A O 1
ATOM 904 N N . SER A 1 120 ? 19.871 -22.107 13.412 1.00 47.00 120 SER A N 1
ATOM 905 C CA . SER A 1 120 ? 20.113 -22.796 12.141 1.00 47.00 120 SER A CA 1
ATOM 906 C C . SER A 1 120 ? 20.548 -21.787 11.085 1.00 47.00 120 SER A C 1
ATOM 908 O O . SER A 1 120 ? 19.747 -21.040 10.536 1.00 47.00 120 SER A O 1
ATOM 910 N N . THR A 1 121 ? 21.852 -21.768 10.831 1.00 43.12 121 THR A N 1
ATOM 911 C CA . THR A 1 121 ? 22.509 -20.988 9.783 1.00 43.12 121 THR A CA 1
ATOM 912 C C . THR A 1 121 ? 22.547 -21.825 8.506 1.00 43.12 121 THR A C 1
ATOM 914 O O . THR A 1 121 ? 23.305 -22.791 8.432 1.00 43.12 121 THR A O 1
ATOM 917 N N . THR A 1 122 ? 21.759 -21.479 7.490 1.00 52.69 122 THR A N 1
ATOM 918 C CA . THR A 1 122 ? 21.846 -22.105 6.161 1.00 52.69 122 THR A CA 1
ATOM 919 C C . THR A 1 122 ? 22.698 -21.249 5.233 1.00 52.69 122 THR A C 1
ATOM 921 O O . THR A 1 122 ? 22.268 -20.258 4.651 1.00 52.69 122 THR A O 1
ATOM 924 N N . THR A 1 123 ? 23.952 -21.664 5.095 1.00 47.72 123 THR A N 1
ATOM 925 C CA . THR A 1 123 ? 24.859 -21.282 4.014 1.00 47.72 123 THR A CA 1
ATOM 926 C C . THR A 1 123 ? 24.384 -21.900 2.700 1.00 47.72 123 THR A C 1
ATOM 928 O O . THR A 1 123 ? 24.348 -23.124 2.598 1.00 47.72 123 THR A O 1
ATOM 931 N N . THR A 1 124 ? 24.098 -21.087 1.680 1.00 54.41 124 THR A N 1
ATOM 932 C CA . THR A 1 124 ? 24.020 -21.573 0.292 1.00 54.41 124 THR A CA 1
ATOM 933 C C . THR A 1 124 ? 25.065 -20.865 -0.557 1.00 54.41 124 THR A C 1
ATOM 935 O O . THR A 1 124 ? 24.962 -19.690 -0.897 1.00 54.41 124 THR A O 1
ATOM 938 N N . SER A 1 125 ? 26.110 -21.627 -0.849 1.00 47.59 125 SER A N 1
ATOM 939 C CA . SER A 1 125 ? 27.176 -21.369 -1.806 1.00 47.59 125 SER A CA 1
ATOM 940 C C . SER A 1 125 ? 26.704 -21.645 -3.233 1.00 47.59 125 SER A C 1
ATOM 942 O O . SER A 1 125 ? 26.146 -22.711 -3.483 1.00 47.59 125 SER A O 1
ATOM 944 N N . SER A 1 126 ? 27.025 -20.766 -4.184 1.00 51.03 126 SER A N 1
ATOM 945 C CA . SER A 1 126 ? 27.204 -21.132 -5.599 1.00 51.03 126 SER A CA 1
ATOM 946 C C . SER A 1 126 ? 28.042 -20.078 -6.335 1.00 51.03 126 SER A C 1
ATOM 948 O O . SER A 1 126 ? 27.518 -19.035 -6.718 1.00 51.03 126 SER A O 1
ATOM 950 N N . PRO A 1 127 ? 29.344 -20.323 -6.554 1.00 63.81 127 PRO A N 1
ATOM 951 C CA . PRO A 1 127 ? 30.121 -19.642 -7.579 1.00 63.81 127 PRO A CA 1
ATOM 952 C C . PRO A 1 127 ? 29.976 -20.406 -8.903 1.00 63.81 127 PRO A C 1
ATOM 954 O O . PRO A 1 127 ? 30.274 -21.595 -8.971 1.00 63.81 127 PRO A O 1
ATOM 957 N N . THR A 1 128 ? 29.531 -19.743 -9.969 1.00 55.06 128 THR A N 1
ATOM 958 C CA . THR A 1 128 ? 29.678 -20.270 -11.335 1.00 55.06 128 THR A CA 1
ATOM 959 C C . THR A 1 128 ? 30.461 -19.272 -12.170 1.00 55.06 128 THR A C 1
ATOM 961 O O . THR A 1 128 ? 29.995 -18.190 -12.514 1.00 55.06 128 THR A O 1
ATOM 964 N N . SER A 1 129 ? 31.696 -19.668 -12.437 1.00 49.56 129 SER A N 1
ATOM 965 C CA . SER A 1 129 ? 32.679 -19.083 -13.335 1.00 49.56 129 SER A CA 1
ATOM 966 C C . SER A 1 129 ? 32.567 -19.732 -14.715 1.00 49.56 129 SER A C 1
ATOM 968 O O . SER A 1 129 ? 32.556 -20.957 -14.799 1.00 49.56 129 SER A O 1
ATOM 970 N N . VAL A 1 130 ? 32.566 -18.939 -15.795 1.00 54.41 130 VAL A N 1
ATOM 971 C CA . VAL A 1 130 ? 32.839 -19.401 -17.175 1.00 54.41 130 VAL A CA 1
ATOM 972 C C . VAL A 1 130 ? 33.581 -18.285 -17.959 1.00 54.41 130 VAL A C 1
ATOM 974 O O . VAL A 1 130 ? 33.325 -17.110 -17.686 1.00 54.41 130 VAL A O 1
ATOM 977 N N . PRO A 1 131 ? 34.536 -18.615 -18.863 1.00 56.28 131 PRO A N 1
ATOM 978 C CA . PRO A 1 131 ? 35.641 -17.745 -19.295 1.00 56.28 131 PRO A CA 1
ATOM 979 C C . PRO A 1 131 ? 35.468 -17.072 -20.682 1.00 56.28 131 PRO A C 1
ATOM 981 O O . PRO A 1 131 ? 34.521 -17.349 -21.409 1.00 56.28 131 PRO A O 1
ATOM 984 N N . GLY A 1 132 ? 36.413 -16.172 -21.016 1.00 43.53 132 GLY A N 1
ATOM 985 C CA . GLY A 1 132 ? 36.474 -15.301 -22.213 1.00 43.53 132 GLY A CA 1
ATOM 986 C C . GLY A 1 132 ? 36.668 -15.986 -23.581 1.00 43.53 132 GLY A C 1
ATOM 987 O O . GLY A 1 132 ? 36.644 -17.212 -23.660 1.00 43.53 132 GLY A O 1
ATOM 988 N N . PRO A 1 133 ? 36.828 -15.208 -24.680 1.00 57.56 133 PRO A N 1
ATOM 989 C CA . PRO A 1 133 ? 38.148 -14.682 -25.100 1.00 57.56 133 PRO A CA 1
ATOM 990 C C . PRO A 1 133 ? 38.097 -13.217 -25.621 1.00 57.56 133 PRO A C 1
ATOM 992 O O . PRO A 1 133 ? 37.084 -12.749 -26.120 1.00 57.56 133 PRO A O 1
ATOM 995 N N . SER A 1 134 ? 39.096 -12.370 -25.358 1.00 48.50 134 SER A N 1
ATOM 996 C CA . SER A 1 134 ? 40.348 -12.172 -26.118 1.00 48.50 134 SER A CA 1
ATOM 997 C C . SER A 1 134 ? 40.166 -11.752 -27.586 1.00 48.50 134 SER A C 1
ATOM 999 O O . SER A 1 134 ? 39.820 -12.579 -28.425 1.00 48.50 134 SER A O 1
ATOM 1001 N N . SER A 1 135 ? 40.480 -10.489 -27.909 1.00 50.03 135 SER A N 1
ATOM 1002 C CA . SER A 1 135 ? 41.062 -10.095 -29.204 1.00 50.03 135 SER A CA 1
ATOM 1003 C C . SER A 1 135 ? 41.726 -8.717 -29.136 1.00 50.03 135 SER A C 1
ATOM 1005 O O . SER A 1 135 ? 41.090 -7.690 -28.913 1.00 50.03 135 SER A O 1
ATOM 1007 N N . SER A 1 136 ? 43.041 -8.757 -29.329 1.00 48.59 136 SER A N 1
ATOM 1008 C CA . SER A 1 136 ? 43.974 -7.661 -29.571 1.00 48.59 136 SER A CA 1
ATOM 1009 C C . SER A 1 136 ? 43.733 -6.966 -30.914 1.00 48.59 136 SER A C 1
ATOM 1011 O O . SER A 1 136 ? 43.407 -7.643 -31.882 1.00 48.59 136 SER A O 1
ATOM 1013 N N . ALA A 1 137 ? 44.062 -5.673 -31.011 1.00 51.34 137 ALA A N 1
ATOM 1014 C CA . ALA A 1 137 ? 44.859 -5.133 -32.123 1.00 51.34 137 ALA A CA 1
ATOM 1015 C C . ALA A 1 137 ? 45.292 -3.679 -31.852 1.00 51.34 137 ALA A C 1
ATOM 1017 O O . ALA A 1 137 ? 44.479 -2.761 -31.787 1.00 51.34 137 ALA A O 1
ATOM 1018 N N . SER A 1 138 ? 46.606 -3.499 -31.733 1.00 53.41 138 SER A N 1
ATOM 1019 C CA . SER A 1 138 ? 47.328 -2.229 -31.819 1.00 53.41 138 SER A CA 1
ATOM 1020 C C . SER A 1 138 ? 47.486 -1.787 -33.277 1.00 53.41 138 SER A C 1
ATOM 1022 O O . SER A 1 138 ? 47.888 -2.618 -34.085 1.00 53.41 138 SER A O 1
ATOM 1024 N N . GLN A 1 139 ? 47.339 -0.488 -33.582 1.00 45.16 139 GLN A N 1
ATOM 1025 C CA . GLN A 1 139 ? 48.327 0.272 -34.380 1.00 45.16 139 GLN A CA 1
ATOM 1026 C C . GLN A 1 139 ? 48.015 1.787 -34.491 1.00 45.16 139 GLN A C 1
ATOM 1028 O O . GLN A 1 139 ? 46.870 2.150 -34.749 1.00 45.16 139 GLN A O 1
ATOM 1033 N N . PRO A 1 140 ? 49.032 2.669 -34.365 1.00 61.69 140 PRO A N 1
ATOM 1034 C CA . PRO A 1 140 ? 49.004 4.084 -34.766 1.00 61.69 140 PRO A CA 1
ATOM 1035 C C . PRO A 1 140 ? 49.680 4.304 -36.141 1.00 61.69 140 PRO A C 1
ATOM 1037 O O . PRO A 1 140 ? 50.565 3.526 -36.507 1.00 61.69 140 PRO A O 1
ATOM 1040 N N . PRO A 1 141 ? 49.329 5.371 -36.896 1.00 56.62 141 PRO A N 1
ATOM 1041 C CA . PRO A 1 141 ? 50.377 6.351 -37.240 1.00 56.62 141 PRO A CA 1
ATOM 1042 C C . PRO A 1 141 ? 49.941 7.829 -37.444 1.00 56.62 141 PRO A C 1
ATOM 1044 O O . PRO A 1 141 ? 48.915 8.128 -38.039 1.00 56.62 141 PRO A O 1
ATOM 1047 N N . SER A 1 142 ? 50.855 8.709 -37.010 1.00 47.66 142 SER A N 1
ATOM 1048 C CA . SER A 1 142 ? 51.331 10.016 -37.522 1.00 47.66 142 SER A CA 1
ATOM 1049 C C . SER A 1 142 ? 50.424 11.223 -37.875 1.00 47.66 142 SER A C 1
ATOM 1051 O O . SER A 1 142 ? 49.383 11.079 -38.509 1.00 47.66 142 SER A O 1
ATOM 1053 N N . PRO A 1 143 ? 50.884 12.461 -37.558 1.00 59.09 143 PRO A N 1
ATOM 1054 C CA . PRO A 1 143 ? 50.127 13.703 -37.718 1.00 59.09 143 PRO A CA 1
ATOM 1055 C C . PRO A 1 143 ? 50.339 14.379 -39.085 1.00 59.09 143 PRO A C 1
ATOM 1057 O O . PRO A 1 143 ? 51.466 14.565 -39.542 1.00 59.09 143 PRO A O 1
ATOM 1060 N N . THR A 1 144 ? 49.255 14.848 -39.706 1.00 48.34 144 THR A N 1
ATOM 1061 C CA . THR A 1 144 ? 49.298 15.769 -40.854 1.00 48.34 144 THR A CA 1
ATOM 1062 C C . THR A 1 144 ? 48.713 17.116 -40.445 1.00 48.34 144 THR A C 1
ATOM 1064 O O . THR A 1 144 ? 47.536 17.232 -40.107 1.00 48.34 144 THR A O 1
ATOM 1067 N N . GLN A 1 145 ? 49.566 18.141 -40.454 1.00 62.31 145 GLN A N 1
ATOM 1068 C CA . GLN A 1 145 ? 49.199 19.530 -40.199 1.00 62.31 145 GLN A CA 1
ATOM 1069 C C . GLN A 1 145 ? 48.386 20.064 -41.382 1.00 62.31 145 GLN A C 1
ATOM 1071 O O . GLN A 1 145 ? 48.849 20.013 -42.519 1.00 62.31 145 GLN A O 1
ATOM 1076 N N . THR A 1 146 ? 47.183 20.576 -41.117 1.00 43.69 146 THR A N 1
ATOM 1077 C CA . THR A 1 146 ? 46.343 21.233 -42.126 1.00 43.69 146 THR A CA 1
ATOM 1078 C C . THR A 1 146 ? 45.966 22.632 -41.657 1.00 43.69 146 THR A C 1
ATOM 1080 O O . THR A 1 146 ? 45.505 22.838 -40.537 1.00 43.69 146 THR A O 1
ATOM 1083 N N . VAL A 1 147 ? 46.226 23.573 -42.558 1.00 53.41 147 VAL A N 1
ATOM 1084 C CA . VAL A 1 147 ? 46.140 25.029 -42.454 1.00 53.41 147 VAL A CA 1
ATOM 1085 C C . VAL A 1 147 ? 44.742 25.512 -42.049 1.00 53.41 147 VAL A C 1
ATOM 1087 O O . VAL A 1 147 ? 43.728 25.114 -42.621 1.00 53.41 147 VAL A O 1
ATOM 1090 N N . THR A 1 148 ? 44.705 26.414 -41.065 1.00 50.22 148 THR A N 1
ATOM 1091 C CA . THR A 1 148 ? 43.503 27.043 -40.505 1.00 50.22 148 THR A CA 1
ATOM 1092 C C . THR A 1 148 ? 42.937 28.096 -41.458 1.00 50.22 148 THR A C 1
ATOM 1094 O O . THR A 1 148 ? 43.313 29.265 -41.410 1.00 50.22 148 THR A O 1
ATOM 1097 N N . THR A 1 149 ? 41.992 27.702 -42.309 1.00 45.00 149 THR A N 1
ATOM 1098 C CA . THR A 1 149 ? 41.130 28.642 -43.038 1.00 45.00 149 THR A CA 1
ATOM 1099 C C . THR A 1 149 ? 39.880 28.909 -42.201 1.00 45.00 149 THR A C 1
ATOM 1101 O O . THR A 1 149 ? 39.077 28.005 -41.955 1.00 45.00 149 THR A O 1
ATOM 1104 N N . MET A 1 150 ? 39.711 30.146 -41.726 1.00 56.41 150 MET A N 1
ATOM 1105 C CA . MET A 1 150 ? 38.519 30.578 -40.989 1.00 56.41 150 MET A CA 1
ATOM 1106 C C . MET A 1 150 ? 37.318 30.656 -41.937 1.00 56.41 150 MET A C 1
ATOM 1108 O O . MET A 1 150 ? 37.029 31.689 -42.527 1.00 56.41 150 MET A O 1
ATOM 1112 N N . THR A 1 151 ? 36.638 29.527 -42.101 1.00 45.06 151 THR A N 1
ATOM 1113 C CA . THR A 1 151 ? 35.343 29.427 -42.780 1.00 45.06 151 THR A CA 1
ATOM 1114 C C . THR A 1 151 ? 34.293 29.238 -41.697 1.00 45.06 151 THR A C 1
ATOM 1116 O O . THR A 1 151 ? 34.505 28.425 -40.796 1.00 45.06 151 THR A O 1
ATOM 1119 N N . ALA A 1 152 ? 33.195 29.995 -41.745 1.00 60.41 152 ALA A N 1
ATOM 1120 C CA . ALA A 1 152 ? 32.080 29.878 -40.810 1.00 60.41 152 ALA A CA 1
ATOM 1121 C C . ALA A 1 152 ? 31.566 28.427 -40.795 1.00 60.41 152 ALA A C 1
ATOM 1123 O O . ALA A 1 152 ? 30.819 28.002 -41.675 1.00 60.41 152 ALA A O 1
ATOM 1124 N N . LYS A 1 153 ? 32.040 27.634 -39.826 1.00 54.06 153 LYS A N 1
ATOM 1125 C CA . LYS A 1 153 ? 31.668 26.230 -39.668 1.00 54.06 153 LYS A CA 1
ATOM 1126 C C . LYS A 1 153 ? 30.229 26.199 -39.179 1.00 54.06 153 LYS A C 1
ATOM 1128 O O . LYS A 1 153 ? 29.971 26.416 -37.996 1.00 54.06 153 LYS A O 1
ATOM 1133 N N . GLY A 1 154 ? 29.308 25.930 -40.103 1.00 62.94 154 GLY A N 1
ATOM 1134 C CA . GLY A 1 154 ? 27.981 25.439 -39.761 1.00 62.94 154 GLY A CA 1
ATOM 1135 C C . GLY A 1 154 ? 28.141 24.316 -38.742 1.00 62.94 154 GLY A C 1
ATOM 1136 O O . GLY A 1 154 ? 28.961 23.414 -38.933 1.00 62.94 154 GLY A O 1
ATOM 1137 N N . LEU A 1 155 ? 27.447 24.449 -37.613 1.00 58.12 155 LEU A N 1
ATOM 1138 C CA . LEU A 1 155 ? 27.523 23.515 -36.497 1.00 58.12 155 LEU A CA 1
ATOM 1139 C C . LEU A 1 155 ? 27.297 22.102 -37.037 1.00 58.12 155 LEU A C 1
ATOM 1141 O O . LEU A 1 155 ? 26.235 21.797 -37.574 1.00 58.12 155 LEU A O 1
ATOM 1145 N N . SER A 1 156 ? 28.333 21.266 -36.940 1.00 61.88 156 SER A N 1
ATOM 1146 C CA . SER A 1 156 ? 28.271 19.867 -37.353 1.00 61.88 156 SER A CA 1
ATOM 1147 C C . SER A 1 156 ? 27.058 19.216 -36.693 1.00 61.88 156 SER A C 1
ATOM 1149 O O . SER A 1 156 ? 26.880 19.334 -35.479 1.00 61.88 156 SER A O 1
ATOM 1151 N N . SER A 1 157 ? 26.228 18.539 -37.490 1.00 70.00 157 SER A N 1
ATOM 1152 C CA . SER A 1 157 ? 24.961 17.928 -37.064 1.00 70.00 157 SER A CA 1
ATOM 1153 C C . SER A 1 157 ? 25.098 17.045 -35.814 1.00 70.00 157 SER A C 1
ATOM 1155 O O . SER A 1 157 ? 24.140 16.902 -35.058 1.00 70.00 157 SER A O 1
ATOM 1157 N N . GLY A 1 158 ? 26.290 16.488 -35.561 1.00 63.66 158 GLY A N 1
ATOM 1158 C CA . GLY A 1 158 ? 26.578 15.702 -34.359 1.00 63.66 158 GLY A CA 1
ATOM 1159 C C . GLY A 1 158 ? 26.603 16.516 -33.057 1.00 63.66 158 GLY A C 1
ATOM 1160 O O . GLY A 1 158 ? 26.227 15.997 -32.010 1.00 63.66 158 GLY A O 1
ATOM 1161 N N . GLY A 1 159 ? 26.978 17.799 -33.103 1.00 72.81 159 GLY A N 1
ATOM 1162 C CA . GLY A 1 159 ? 26.990 18.671 -31.922 1.00 72.81 159 GLY A CA 1
ATOM 1163 C C . GLY A 1 159 ? 25.587 19.064 -31.451 1.00 72.81 159 GLY A C 1
ATOM 1164 O O . GLY A 1 159 ? 25.349 19.203 -30.255 1.00 72.81 159 GLY A O 1
ATOM 1165 N N . ILE A 1 160 ? 24.638 19.182 -32.383 1.00 76.19 160 ILE A N 1
ATOM 1166 C CA . ILE A 1 160 ? 23.252 19.569 -32.085 1.00 76.19 160 ILE A CA 1
ATOM 1167 C C . ILE A 1 160 ? 22.524 18.431 -31.348 1.00 76.19 160 ILE A C 1
ATOM 1169 O O . ILE A 1 160 ? 21.822 18.683 -30.371 1.00 76.19 160 ILE A O 1
ATOM 1173 N N . ALA A 1 161 ? 22.757 17.173 -31.743 1.00 77.25 161 ALA A N 1
ATOM 1174 C CA . ALA A 1 161 ? 22.124 16.011 -31.114 1.00 77.25 161 ALA A CA 1
ATOM 1175 C C . ALA A 1 161 ? 22.516 15.840 -29.633 1.00 77.25 161 ALA A C 1
ATOM 1177 O O . ALA A 1 161 ? 21.656 15.563 -28.797 1.00 77.25 161 ALA A O 1
ATOM 1178 N N . ALA A 1 162 ? 23.789 16.062 -29.287 1.00 80.38 162 ALA A N 1
ATOM 1179 C CA . ALA A 1 162 ? 24.263 15.943 -27.906 1.00 80.38 162 ALA A CA 1
ATOM 1180 C C . ALA A 1 162 ? 23.625 16.993 -26.977 1.00 80.38 162 ALA A C 1
ATOM 1182 O O . ALA A 1 162 ? 23.235 16.677 -25.853 1.00 80.38 162 ALA A O 1
ATOM 1183 N N . ILE A 1 163 ? 23.459 18.228 -27.463 1.00 89.00 163 ILE A N 1
ATOM 1184 C CA . ILE A 1 163 ? 22.844 19.317 -26.692 1.00 89.00 163 ILE A CA 1
ATOM 1185 C C . ILE A 1 163 ? 21.364 19.014 -26.418 1.00 89.00 163 ILE A C 1
ATOM 1187 O O . ILE A 1 163 ? 20.902 19.232 -25.299 1.00 89.00 163 ILE A O 1
ATOM 1191 N N . CYS A 1 164 ? 20.635 18.455 -27.390 1.00 91.12 164 CYS A N 1
ATOM 1192 C CA . CYS A 1 164 ? 19.224 18.096 -27.219 1.00 91.12 164 CYS 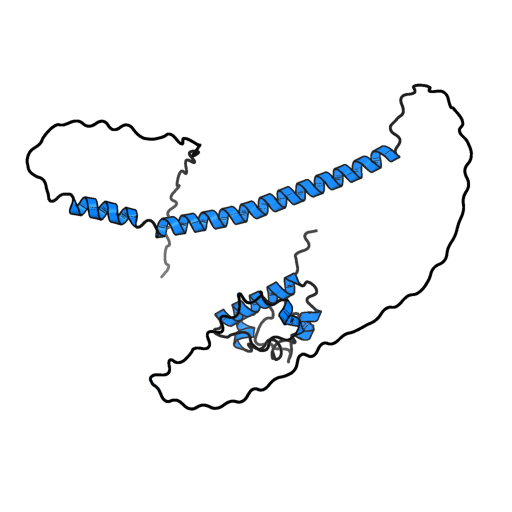A CA 1
ATOM 1193 C C . CYS A 1 164 ? 18.993 17.065 -26.104 1.00 91.12 164 CYS A C 1
ATOM 1195 O O . CYS A 1 164 ? 18.039 17.195 -25.343 1.00 91.12 164 CYS A O 1
ATOM 1197 N N . VAL A 1 165 ? 19.856 16.056 -25.968 1.00 93.56 165 VAL A N 1
ATOM 1198 C CA . VAL A 1 165 ? 19.690 15.040 -24.913 1.00 93.56 165 VAL A CA 1
ATOM 1199 C C . VAL A 1 165 ? 19.900 15.658 -23.530 1.00 93.56 165 VAL A C 1
ATOM 1201 O O . VAL A 1 165 ? 19.097 15.434 -22.625 1.00 93.56 165 VAL A O 1
ATOM 1204 N N . VAL A 1 166 ? 20.935 16.488 -23.370 1.00 94.56 166 VAL A N 1
ATOM 1205 C CA . VAL A 1 166 ? 21.231 17.147 -22.088 1.00 94.56 166 VAL A CA 1
ATOM 1206 C C . VAL A 1 166 ? 20.107 18.101 -21.684 1.00 94.56 166 VAL A C 1
ATOM 1208 O O . VAL A 1 166 ? 19.706 18.107 -20.520 1.00 94.56 166 VAL A O 1
ATOM 1211 N N . THR A 1 167 ? 19.557 18.876 -22.624 1.00 96.19 167 THR A N 1
ATOM 1212 C CA . THR A 1 167 ? 18.449 19.793 -22.320 1.00 96.19 167 THR A CA 1
ATOM 1213 C C . THR A 1 167 ? 17.170 19.046 -21.958 1.00 96.19 167 THR A C 1
ATOM 1215 O O . THR A 1 167 ? 16.509 19.440 -20.998 1.00 96.19 167 THR A O 1
ATOM 1218 N N . VAL A 1 168 ? 16.844 17.943 -22.642 1.00 97.00 168 VAL A N 1
ATOM 1219 C CA . VAL A 1 168 ? 15.684 17.104 -22.295 1.00 97.00 168 VAL A CA 1
ATOM 1220 C C . VAL A 1 168 ? 15.838 16.520 -20.892 1.00 97.00 168 VAL A C 1
ATOM 1222 O O . VAL A 1 168 ? 14.924 16.662 -20.084 1.00 97.00 168 VAL A O 1
ATOM 1225 N N . VAL A 1 169 ? 17.000 15.946 -20.561 1.00 97.44 169 VAL A N 1
ATOM 1226 C CA . VAL A 1 169 ? 17.260 15.397 -19.218 1.00 97.44 169 VAL A CA 1
ATOM 1227 C C . VAL A 1 169 ? 17.154 16.487 -18.149 1.00 97.44 169 VAL A C 1
ATOM 1229 O O . VAL A 1 169 ? 16.500 16.278 -17.126 1.00 97.44 169 VAL A O 1
ATOM 1232 N N . LEU A 1 170 ? 17.727 17.670 -18.392 1.00 98.00 170 LEU A N 1
ATOM 1233 C CA . LEU A 1 170 ? 17.651 18.795 -17.459 1.00 98.00 170 LEU A CA 1
ATOM 1234 C C . LEU A 1 170 ? 16.198 19.238 -17.221 1.00 98.00 170 LEU A C 1
ATOM 1236 O O . LEU A 1 170 ? 15.785 19.407 -16.074 1.00 98.00 170 LEU A O 1
ATOM 1240 N N . VAL A 1 171 ? 15.404 19.380 -18.287 1.00 98.06 171 VAL A N 1
ATOM 1241 C CA . VAL A 1 171 ? 13.982 19.746 -18.188 1.00 98.06 171 VAL A CA 1
ATOM 1242 C C . VAL A 1 171 ? 13.189 18.664 -17.453 1.00 98.06 171 VAL A C 1
ATOM 1244 O O . VAL A 1 171 ? 12.390 18.992 -16.575 1.00 98.06 171 VAL A O 1
ATOM 1247 N N . SER A 1 172 ? 13.434 17.382 -17.738 1.00 97.38 172 SER A N 1
ATOM 1248 C CA . SER A 1 172 ? 12.796 16.268 -17.029 1.00 97.38 172 SER A CA 1
ATOM 1249 C C . SER A 1 172 ? 13.093 16.297 -15.529 1.00 97.38 172 SER A C 1
ATOM 1251 O O . SER A 1 172 ? 12.167 16.174 -14.726 1.00 97.38 172 SER A O 1
ATOM 1253 N N . VAL A 1 173 ? 14.347 16.531 -15.131 1.00 98.19 173 VAL A N 1
ATOM 1254 C CA . VAL A 1 173 ? 14.728 16.651 -13.713 1.00 98.19 173 VAL A CA 1
ATOM 1255 C C . VAL A 1 173 ? 14.020 17.838 -13.052 1.00 98.19 173 VAL A C 1
ATOM 1257 O O . VAL A 1 173 ? 13.464 17.685 -11.963 1.00 98.19 173 VAL A O 1
ATOM 1260 N N . LEU A 1 174 ? 13.963 19.001 -13.710 1.00 98.19 174 LEU A N 1
ATOM 1261 C CA . LEU A 1 174 ? 13.264 20.179 -13.180 1.00 98.19 174 LEU A CA 1
ATOM 1262 C C . LEU A 1 174 ? 11.755 19.942 -13.013 1.00 98.19 174 LEU A C 1
ATOM 1264 O O . LEU A 1 174 ? 11.177 20.365 -12.007 1.00 98.19 174 LEU A O 1
ATOM 1268 N N . LEU A 1 175 ? 11.113 19.236 -13.949 1.00 98.06 175 LEU A N 1
ATOM 1269 C CA . LEU A 1 175 ? 9.700 18.861 -13.836 1.00 98.06 175 LEU A CA 1
ATOM 1270 C C . LEU A 1 175 ? 9.460 17.902 -12.664 1.00 98.06 175 LEU A C 1
ATOM 1272 O O . LEU A 1 175 ? 8.527 18.118 -11.889 1.00 98.06 175 LEU A O 1
ATOM 1276 N N . ILE A 1 176 ? 10.324 16.896 -12.484 1.00 97.88 176 ILE A N 1
ATOM 1277 C CA . ILE A 1 176 ? 10.242 15.955 -11.357 1.00 97.88 176 ILE A CA 1
ATOM 1278 C C . ILE A 1 176 ? 10.411 16.698 -10.027 1.00 97.88 176 ILE A C 1
ATOM 1280 O O . ILE A 1 176 ? 9.586 16.533 -9.129 1.00 97.88 176 ILE A O 1
ATOM 1284 N N . LEU A 1 177 ? 11.418 17.567 -9.901 1.00 98.06 177 LEU A N 1
ATOM 1285 C CA . LEU A 1 177 ? 11.642 18.356 -8.685 1.00 98.06 177 LEU A CA 1
ATOM 1286 C C . LEU A 1 177 ? 10.469 19.294 -8.384 1.00 98.06 177 LEU A C 1
ATOM 1288 O O . LEU A 1 177 ? 10.036 19.379 -7.236 1.00 98.06 177 LEU A O 1
ATOM 1292 N N . THR A 1 178 ? 9.910 19.952 -9.403 1.00 98.12 178 THR A N 1
ATOM 1293 C CA . THR A 1 178 ? 8.735 20.824 -9.243 1.00 98.12 178 THR A CA 1
ATOM 1294 C C . THR A 1 178 ? 7.515 20.028 -8.784 1.00 98.12 178 THR A C 1
ATOM 1296 O O . THR A 1 178 ? 6.800 20.455 -7.875 1.00 98.12 178 THR A O 1
ATOM 1299 N N . TYR A 1 179 ? 7.297 18.845 -9.361 1.00 97.81 179 TYR A N 1
ATOM 1300 C CA . TYR A 1 179 ? 6.218 17.943 -8.970 1.00 97.81 179 TYR A CA 1
ATOM 1301 C C . TYR A 1 179 ? 6.377 17.453 -7.524 1.00 97.81 179 TYR A C 1
ATOM 1303 O O . TYR A 1 179 ? 5.433 17.543 -6.733 1.00 97.81 179 TYR A O 1
ATOM 1311 N N . LEU A 1 180 ? 7.576 17.000 -7.147 1.00 96.62 180 LEU A N 1
ATOM 1312 C CA . LEU A 1 180 ? 7.882 16.569 -5.782 1.00 96.62 180 LEU A CA 1
ATOM 1313 C C . LEU A 1 180 ? 7.735 17.722 -4.784 1.00 96.62 180 LEU A C 1
ATOM 1315 O O . LEU A 1 180 ? 7.123 17.544 -3.732 1.00 96.62 180 LEU A O 1
ATOM 1319 N N . TYR A 1 181 ? 8.212 18.919 -5.130 1.00 97.38 181 TYR A N 1
ATOM 1320 C CA . TYR A 1 181 ? 8.035 20.119 -4.316 1.00 97.38 181 TYR A CA 1
ATOM 1321 C C . TYR A 1 181 ? 6.551 20.447 -4.114 1.00 97.38 181 TYR A C 1
ATOM 1323 O O . TYR A 1 181 ? 6.115 20.717 -2.991 1.00 97.38 181 TYR A O 1
ATOM 1331 N N . TRP A 1 182 ? 5.743 20.369 -5.174 1.00 97.06 182 TRP A N 1
ATOM 1332 C CA . TRP A 1 182 ? 4.304 20.615 -5.091 1.00 97.06 182 TRP A CA 1
ATOM 1333 C C . TRP A 1 182 ? 3.582 19.561 -4.242 1.00 97.06 182 TRP A C 1
ATOM 1335 O O . TRP A 1 182 ? 2.733 19.915 -3.416 1.00 97.06 182 TRP A O 1
ATOM 1345 N N . LYS A 1 183 ? 3.967 18.284 -4.369 1.00 94.62 183 LYS A N 1
ATOM 1346 C CA . LYS A 1 183 ? 3.451 17.180 -3.545 1.00 94.62 183 LYS A CA 1
ATOM 1347 C C . LYS A 1 183 ? 3.798 17.379 -2.067 1.00 94.62 183 LYS A C 1
ATOM 1349 O O . LYS A 1 183 ? 2.897 17.365 -1.227 1.00 94.62 183 LYS A O 1
ATOM 1354 N N . SER A 1 184 ? 5.061 17.662 -1.749 1.00 93.69 184 SER A N 1
ATOM 1355 C CA . SER A 1 184 ? 5.512 17.953 -0.380 1.00 93.69 184 SER A CA 1
ATOM 1356 C C . SER A 1 184 ? 4.793 19.164 0.213 1.00 93.69 184 SER A C 1
ATOM 1358 O O . SER A 1 184 ? 4.370 19.134 1.370 1.00 93.69 184 SER A O 1
ATOM 1360 N N . ARG A 1 185 ? 4.560 20.213 -0.587 1.00 95.69 185 ARG A N 1
ATOM 1361 C CA . ARG A 1 185 ? 3.820 21.403 -0.148 1.00 95.69 185 ARG A CA 1
ATOM 1362 C C . ARG A 1 185 ? 2.357 21.097 0.183 1.00 95.69 185 ARG A C 1
ATOM 1364 O O . ARG A 1 185 ? 1.832 21.683 1.129 1.00 95.69 185 ARG A O 1
ATOM 1371 N N . ARG A 1 186 ? 1.694 20.190 -0.547 1.00 93.31 186 ARG A N 1
ATOM 1372 C CA . ARG A 1 186 ? 0.327 19.745 -0.208 1.00 93.31 186 ARG A CA 1
ATOM 1373 C C . ARG A 1 186 ? 0.288 19.043 1.150 1.00 93.31 186 ARG A C 1
ATOM 1375 O O . ARG A 1 186 ? -0.567 19.369 1.968 1.00 93.31 186 ARG A O 1
ATOM 1382 N N . VAL A 1 187 ? 1.252 18.163 1.418 1.00 91.62 187 VAL A N 1
ATOM 1383 C CA . VAL A 1 187 ? 1.350 17.458 2.708 1.00 91.62 187 VAL A CA 1
ATOM 1384 C C . VAL A 1 187 ? 1.668 18.428 3.853 1.00 91.62 187 VAL A C 1
ATOM 1386 O O . VAL A 1 187 ? 1.047 18.353 4.911 1.00 91.62 187 VAL A O 1
ATOM 1389 N N . ALA A 1 188 ? 2.574 19.389 3.643 1.00 92.88 188 ALA A N 1
ATOM 1390 C CA . ALA A 1 188 ? 2.907 20.396 4.653 1.00 92.88 188 ALA A CA 1
ATOM 1391 C C . ALA A 1 188 ? 1.703 21.279 5.023 1.00 92.88 188 ALA A C 1
ATOM 1393 O O . ALA A 1 188 ? 1.502 21.582 6.197 1.00 92.88 188 ALA A O 1
ATOM 1394 N N . LYS A 1 189 ? 0.865 21.649 4.042 1.00 91.06 189 LYS A N 1
ATOM 1395 C CA . LYS A 1 189 ? -0.374 22.399 4.301 1.00 91.06 189 LYS A CA 1
ATOM 1396 C C . LYS A 1 189 ? -1.379 21.603 5.137 1.00 91.06 189 LYS A C 1
ATOM 1398 O O . LYS A 1 189 ? -1.990 22.186 6.024 1.00 91.06 189 LYS A O 1
ATOM 1403 N N . ALA A 1 190 ? -1.519 20.299 4.891 1.00 90.19 190 ALA A N 1
ATOM 1404 C CA . ALA A 1 190 ? -2.400 19.443 5.687 1.00 90.19 190 ALA A CA 1
ATOM 1405 C C . ALA A 1 190 ? -1.949 19.383 7.158 1.00 90.19 190 ALA A C 1
ATOM 1407 O O . ALA A 1 190 ? -2.753 19.611 8.059 1.00 90.19 190 ALA A O 1
ATOM 1408 N N . LYS A 1 191 ? -0.643 19.201 7.400 1.00 89.69 191 LYS A N 1
ATOM 1409 C CA . LYS A 1 191 ? -0.078 19.192 8.761 1.00 89.69 191 LYS A CA 1
ATOM 1410 C C . LYS A 1 191 ? -0.181 20.549 9.463 1.00 89.69 191 LYS A C 1
ATOM 1412 O O . LYS A 1 191 ? -0.413 20.596 10.666 1.00 89.69 191 LYS A O 1
ATOM 1417 N N . LEU A 1 192 ? -0.028 21.655 8.728 1.00 91.88 192 LEU A N 1
ATOM 1418 C CA . LEU A 1 192 ? -0.196 23.002 9.285 1.00 91.88 192 LEU A CA 1
ATOM 1419 C C . LEU A 1 192 ? -1.644 23.241 9.747 1.00 91.88 192 LEU A C 1
ATOM 1421 O O . LEU A 1 192 ? -1.850 23.814 10.813 1.00 91.88 192 LEU A O 1
ATOM 1425 N N . ALA A 1 193 ? -2.634 22.780 8.975 1.00 91.12 193 ALA A N 1
ATOM 1426 C CA . ALA A 1 193 ? -4.048 22.905 9.333 1.00 91.12 193 ALA A CA 1
ATOM 1427 C C . ALA A 1 193 ? -4.401 22.093 10.592 1.00 91.12 193 ALA A C 1
ATOM 1429 O O . ALA A 1 193 ? -5.111 22.581 11.468 1.00 91.12 193 ALA A O 1
ATOM 1430 N N . GLU A 1 194 ? -3.858 20.882 10.721 1.00 87.88 194 GLU A N 1
ATOM 1431 C CA . GLU A 1 194 ? -4.044 20.053 11.915 1.00 87.88 194 GLU A CA 1
ATOM 1432 C C . GLU A 1 194 ? -3.363 20.659 13.153 1.00 87.88 194 GLU A C 1
ATOM 1434 O O . GLU A 1 194 ? -3.949 20.694 14.234 1.00 87.88 194 GLU A O 1
ATOM 1439 N N . ASN A 1 195 ? -2.161 21.226 12.996 1.00 84.88 195 ASN A N 1
ATOM 1440 C CA . ASN A 1 195 ? -1.459 21.897 14.092 1.00 84.88 195 ASN A CA 1
ATOM 1441 C C . ASN A 1 195 ? -2.178 23.179 14.554 1.00 84.88 195 ASN A C 1
ATOM 1443 O O . ASN A 1 195 ? -2.221 23.458 15.751 1.00 84.88 195 ASN A O 1
ATOM 1447 N N . ALA A 1 196 ? -2.791 23.927 13.627 1.00 85.00 196 ALA A N 1
ATOM 1448 C CA . ALA A 1 196 ? -3.647 25.066 13.964 1.00 85.00 196 ALA A CA 1
ATOM 1449 C C . ALA A 1 196 ? -4.863 24.620 14.795 1.00 85.00 196 ALA A C 1
ATOM 1451 O O . ALA A 1 196 ? -5.121 25.187 15.853 1.00 85.00 196 ALA A O 1
ATOM 1452 N N . ARG A 1 197 ? -5.523 23.525 14.395 1.00 84.00 197 ARG A N 1
ATOM 1453 C CA . ARG A 1 197 ? -6.648 22.951 15.147 1.00 84.00 197 ARG A CA 1
ATOM 1454 C C . ARG A 1 197 ? -6.244 22.479 16.550 1.00 84.00 197 ARG A C 1
ATOM 1456 O O . ARG A 1 197 ? -6.994 22.675 17.503 1.00 84.00 197 ARG A O 1
ATOM 1463 N N . LEU A 1 198 ? -5.066 21.870 16.698 1.00 83.69 198 LEU A N 1
ATOM 1464 C CA . LEU A 1 198 ? -4.536 21.471 18.009 1.00 83.69 198 LEU A CA 1
ATOM 1465 C C . LEU A 1 198 ? -4.226 22.685 18.896 1.00 83.69 198 LEU A C 1
ATOM 1467 O O . LEU A 1 198 ? -4.491 22.649 20.096 1.00 83.69 198 LEU A O 1
ATOM 1471 N N . ARG A 1 199 ? -3.720 23.780 18.317 1.00 76.94 199 ARG A N 1
ATOM 1472 C CA . ARG A 1 199 ? -3.505 25.035 19.052 1.00 76.94 199 ARG A CA 1
ATOM 1473 C C . ARG A 1 199 ? -4.803 25.658 19.554 1.00 76.94 199 ARG A C 1
ATOM 1475 O O . ARG A 1 199 ? -4.815 26.137 20.685 1.00 76.94 199 ARG A O 1
ATOM 1482 N N . ASP A 1 200 ? -5.878 25.590 18.776 1.00 77.44 200 ASP A N 1
ATOM 1483 C CA . ASP A 1 200 ? -7.185 26.096 19.207 1.00 77.44 200 ASP A CA 1
ATOM 1484 C C . ASP A 1 200 ? -7.760 25.278 20.376 1.00 77.44 200 ASP A C 1
ATOM 1486 O O . ASP A 1 200 ? -8.350 25.844 21.293 1.00 77.44 200 ASP A O 1
ATOM 1490 N N . HIS A 1 201 ? -7.521 23.961 20.410 1.00 72.69 201 HIS A N 1
ATOM 1491 C CA . HIS A 1 201 ? -7.929 23.106 21.533 1.00 72.69 201 HIS A CA 1
ATOM 1492 C C . HIS A 1 201 ? -7.055 23.261 22.788 1.00 72.69 201 HIS A C 1
ATOM 1494 O O . HIS A 1 201 ? -7.550 23.070 23.898 1.00 72.69 201 HIS A O 1
ATOM 1500 N N . CYS A 1 202 ? -5.772 23.603 22.641 1.00 69.00 202 CYS A N 1
ATOM 1501 C CA . CYS A 1 202 ? -4.851 23.786 23.769 1.00 69.00 202 CYS A CA 1
ATOM 1502 C C . CYS A 1 202 ? -4.768 25.231 24.285 1.00 69.00 202 CYS A C 1
ATOM 1504 O O . CYS A 1 202 ? -4.095 25.471 25.288 1.00 69.00 202 CYS A O 1
ATOM 1506 N N . SER A 1 203 ? -5.450 26.195 23.660 1.00 62.53 203 SER A N 1
ATOM 1507 C CA . SER A 1 203 ? -5.561 27.557 24.192 1.00 62.53 203 SER A CA 1
ATOM 1508 C C . SER A 1 203 ? -6.614 27.630 25.307 1.00 62.53 203 SER A C 1
ATOM 1510 O O . SER A 1 203 ? -7.671 28.247 25.181 1.00 62.53 203 SER A O 1
ATOM 1512 N N . THR A 1 204 ? -6.318 27.013 26.452 1.00 56.38 204 THR A N 1
ATOM 1513 C CA . THR A 1 204 ? -7.050 27.237 27.712 1.00 56.38 204 THR A CA 1
ATOM 1514 C C . THR A 1 204 ? -6.785 28.630 28.305 1.00 56.38 204 THR A C 1
ATOM 1516 O O . THR A 1 204 ? -7.421 29.014 29.287 1.00 56.38 204 THR A O 1
ATOM 1519 N N . GLU A 1 205 ? -5.890 29.432 27.710 1.00 58.53 205 GLU A N 1
ATOM 1520 C CA . GLU A 1 205 ? -5.601 30.798 28.171 1.00 58.53 205 GLU A CA 1
ATOM 1521 C C . GLU A 1 205 ? -6.793 31.753 28.028 1.00 58.53 205 GLU A C 1
ATOM 1523 O O . GLU A 1 205 ? -6.971 32.624 28.881 1.00 58.53 205 GLU A O 1
ATOM 1528 N N . GLY A 1 206 ? -7.672 31.547 27.040 1.00 56.22 206 GLY A N 1
ATOM 1529 C CA . GLY A 1 206 ? -8.897 32.344 26.907 1.00 56.22 206 GLY A CA 1
ATOM 1530 C C . GLY A 1 206 ? -9.890 32.142 28.060 1.00 56.22 206 GLY A C 1
ATOM 1531 O O . GLY A 1 206 ? -10.715 33.017 28.322 1.00 56.22 206 GLY A O 1
ATOM 1532 N N . PHE A 1 207 ? -9.804 31.013 28.773 1.00 59.47 207 PHE A N 1
ATOM 1533 C CA . PHE A 1 207 ? -10.617 30.744 29.962 1.00 59.47 207 PHE A CA 1
ATOM 1534 C C . PHE A 1 207 ? -9.990 31.377 31.213 1.00 59.47 207 PHE A C 1
ATOM 1536 O O . PHE A 1 207 ? -10.690 32.002 32.006 1.00 59.47 207 PHE A O 1
ATOM 1543 N N . SER A 1 208 ? -8.660 31.320 31.343 1.00 62.16 208 SER A N 1
ATOM 1544 C CA . SER A 1 208 ? -7.932 31.974 32.440 1.00 62.16 208 SER A CA 1
ATOM 1545 C C . SER A 1 208 ? -8.026 33.502 32.405 1.00 62.16 208 SER A C 1
ATOM 1547 O O . SER A 1 208 ? -8.039 34.114 33.470 1.00 62.16 208 SER A O 1
ATOM 1549 N N . GLN A 1 209 ? -8.119 34.128 31.223 1.00 65.69 209 GLN A N 1
ATOM 1550 C CA . GLN A 1 209 ? -8.364 35.574 31.112 1.00 65.69 209 GLN A CA 1
ATOM 1551 C C . GLN A 1 209 ? -9.762 35.960 31.611 1.00 65.69 209 GLN A C 1
ATOM 1553 O O . GLN A 1 209 ? -9.873 36.903 32.384 1.00 65.69 209 GLN A O 1
ATOM 1558 N N . ARG A 1 210 ? -10.802 35.180 31.279 1.00 64.75 210 ARG A N 1
ATOM 1559 C CA . ARG A 1 210 ? -12.169 35.428 31.774 1.00 64.75 210 ARG A CA 1
ATOM 1560 C C . ARG A 1 210 ? -12.316 35.157 33.269 1.00 64.75 210 ARG A C 1
ATOM 1562 O O . ARG A 1 210 ? -13.031 35.886 33.939 1.00 64.75 210 ARG A O 1
ATOM 1569 N N . ILE A 1 211 ? -11.623 34.151 33.815 1.00 69.56 211 ILE A N 1
ATOM 1570 C CA . ILE A 1 211 ? -11.612 33.917 35.269 1.00 69.56 211 ILE A CA 1
ATOM 1571 C C . ILE A 1 211 ? -10.907 35.066 35.996 1.00 69.56 211 ILE A C 1
ATOM 1573 O O . ILE A 1 211 ? -11.385 35.480 37.043 1.00 69.56 211 ILE A O 1
ATOM 1577 N N . ARG A 1 212 ? -9.801 35.607 35.460 1.00 68.06 212 ARG A N 1
ATOM 1578 C CA . ARG A 1 212 ? -9.110 36.754 36.077 1.00 68.06 212 ARG A CA 1
ATOM 1579 C C . ARG A 1 212 ? -9.896 38.061 35.972 1.00 68.06 212 ARG A C 1
ATOM 1581 O O . ARG A 1 212 ? -9.739 38.902 36.845 1.00 68.06 212 ARG A O 1
ATOM 1588 N N . GLU A 1 213 ? -10.720 38.214 34.941 1.00 69.75 213 GLU A N 1
ATOM 1589 C CA . GLU A 1 213 ? -11.642 39.345 34.806 1.00 69.75 213 GLU A CA 1
ATOM 1590 C C . GLU A 1 213 ? -12.795 39.222 35.819 1.00 69.7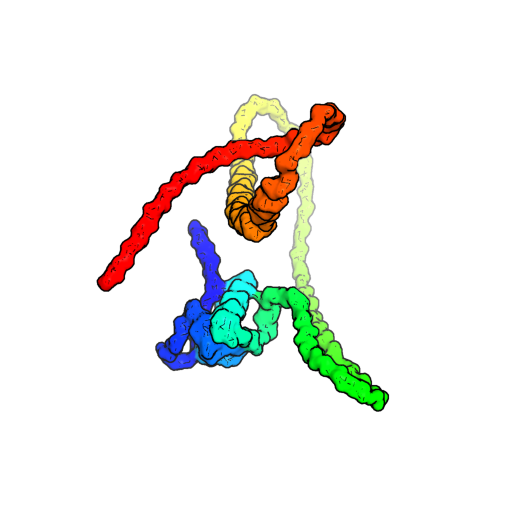5 213 GLU A C 1
ATOM 1592 O O . GLU A 1 213 ? -13.055 40.167 36.549 1.00 69.75 213 GLU A O 1
ATOM 1597 N N . ILE A 1 214 ? -13.371 38.024 36.000 1.00 70.19 214 ILE A N 1
ATOM 1598 C CA . ILE A 1 214 ? -14.446 37.789 36.985 1.00 70.19 214 ILE A CA 1
ATOM 1599 C C . ILE A 1 214 ? -13.938 37.824 38.441 1.00 70.19 214 ILE A C 1
ATOM 1601 O O . ILE A 1 214 ? -14.650 38.299 39.315 1.00 70.19 214 ILE A O 1
ATOM 1605 N N . LEU A 1 215 ? -12.720 37.347 38.734 1.00 70.75 215 LEU A N 1
ATOM 1606 C CA . LEU A 1 215 ? -12.136 37.428 40.087 1.00 70.75 215 LEU A CA 1
ATOM 1607 C C . LEU A 1 215 ? -11.475 38.785 40.393 1.00 70.75 215 LEU A C 1
ATOM 1609 O O . LEU A 1 215 ? -11.081 39.015 41.533 1.00 70.75 215 LEU A O 1
ATOM 1613 N N . GLY A 1 216 ? -11.290 39.649 39.393 1.00 62.25 216 GLY A N 1
ATOM 1614 C CA . GLY A 1 216 ? -10.570 40.917 39.534 1.00 62.25 216 GLY A CA 1
ATOM 1615 C C . GLY A 1 216 ? -11.442 42.124 39.887 1.00 62.25 216 GLY A C 1
ATOM 1616 O O . GLY A 1 216 ? -10.887 43.179 40.183 1.00 62.25 216 GLY A O 1
ATOM 1617 N N . GLU A 1 217 ? -12.773 42.000 39.857 1.00 58.66 217 GLU A N 1
ATOM 1618 C CA . GLU A 1 217 ? -13.691 43.141 40.028 1.00 58.66 217 GLU A CA 1
ATOM 1619 C C . GLU A 1 217 ? -14.259 43.318 41.450 1.00 58.66 217 GLU A C 1
ATOM 1621 O O . GLU A 1 217 ? -14.893 44.337 41.718 1.00 58.66 217 GLU A O 1
ATOM 1626 N N . ASP A 1 218 ? -13.962 42.421 42.399 1.00 60.62 218 ASP A N 1
ATOM 1627 C CA . ASP A 1 218 ? -14.506 42.518 43.767 1.00 60.62 218 ASP A CA 1
ATOM 1628 C C . ASP A 1 218 ? -13.578 43.215 44.783 1.00 60.62 218 ASP A C 1
ATOM 1630 O O . ASP A 1 218 ? -13.975 43.449 45.926 1.00 60.62 218 ASP A O 1
ATOM 1634 N N . GLU A 1 219 ? -12.359 43.613 44.400 1.00 58.00 219 GLU A N 1
ATOM 1635 C CA . GLU A 1 219 ? -11.407 44.235 45.332 1.00 58.00 219 GLU A CA 1
ATOM 1636 C C . GLU A 1 219 ? -10.727 45.477 44.737 1.00 58.00 219 GLU A C 1
ATOM 1638 O O . GLU A 1 219 ? -9.588 45.426 44.288 1.00 58.00 219 GLU A O 1
ATOM 1643 N N . ALA A 1 220 ? -11.446 46.607 44.721 1.00 52.69 220 ALA A N 1
ATOM 1644 C CA . ALA A 1 220 ? -10.937 47.921 45.155 1.00 52.69 220 ALA A CA 1
ATOM 1645 C C . ALA A 1 220 ? -11.893 49.064 44.763 1.00 52.69 220 ALA A C 1
ATOM 1647 O O . ALA A 1 220 ? -11.613 49.894 43.898 1.00 52.69 220 ALA A O 1
ATOM 1648 N N . THR A 1 221 ? -12.973 49.216 45.531 1.00 57.16 221 THR A N 1
ATOM 1649 C CA . THR A 1 221 ? -13.287 50.573 45.994 1.00 57.16 221 THR A CA 1
ATOM 1650 C C . THR A 1 221 ? -12.247 50.889 47.062 1.00 57.16 221 THR A C 1
ATOM 1652 O O . THR A 1 221 ? -12.314 50.276 48.120 1.00 57.16 221 THR A O 1
ATOM 1655 N N . SER A 1 222 ? -11.279 51.772 46.785 1.00 55.72 222 SER A N 1
ATOM 1656 C CA . SER A 1 222 ? -10.646 52.676 47.769 1.00 55.72 222 SER A CA 1
ATOM 1657 C C . SER A 1 222 ? -9.192 53.032 47.425 1.00 55.72 222 SER A C 1
ATOM 1659 O O . SER A 1 222 ? -8.279 52.234 47.594 1.00 55.72 222 SER A O 1
ATOM 1661 N N . VAL A 1 223 ? -9.023 54.323 47.123 1.00 54.19 223 VAL A N 1
ATOM 1662 C CA . VAL A 1 223 ? -7.844 55.167 47.384 1.00 54.19 223 VAL A CA 1
ATOM 1663 C C . VAL A 1 223 ? -6.641 54.972 46.461 1.00 54.19 223 VAL A C 1
ATOM 1665 O O . VAL A 1 223 ? -5.974 53.946 46.412 1.00 54.19 223 VAL A O 1
ATOM 1668 N N . GLY A 1 224 ? -6.360 56.049 45.727 1.00 57.91 224 GLY A N 1
ATOM 1669 C CA . GLY A 1 224 ? -5.272 56.119 44.775 1.00 57.91 224 GLY A CA 1
ATOM 1670 C C . GLY A 1 224 ? -3.884 56.152 45.398 1.00 57.91 224 GLY A C 1
ATOM 1671 O O . GLY A 1 224 ? -3.697 56.383 46.586 1.00 57.91 224 GLY A O 1
ATOM 1672 N N . ASN A 1 225 ? -2.895 56.020 44.524 1.00 50.72 225 ASN A N 1
ATOM 1673 C CA . ASN A 1 225 ? -1.731 56.884 44.554 1.00 50.72 225 ASN A CA 1
ATOM 1674 C C . ASN A 1 225 ? -1.011 56.810 43.212 1.00 50.72 225 ASN A C 1
ATOM 1676 O O . ASN A 1 225 ? -0.757 55.742 42.659 1.00 50.72 225 ASN A O 1
ATOM 1680 N N . ALA A 1 226 ? -0.679 57.989 42.701 1.00 59.22 226 ALA A N 1
ATOM 1681 C CA . ALA A 1 226 ? 0.274 58.162 41.629 1.00 59.22 226 ALA A CA 1
ATOM 1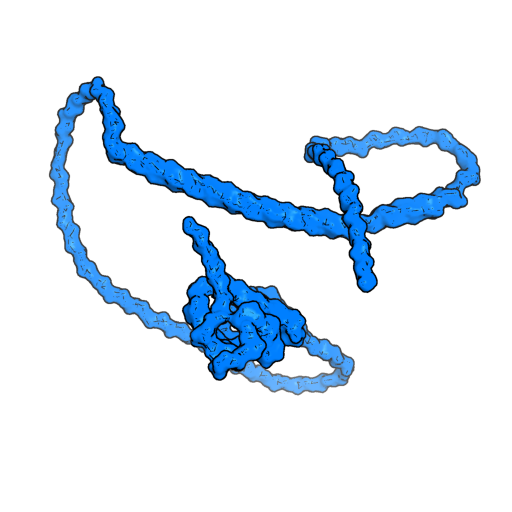682 C C . ALA A 1 226 ? 1.654 57.670 42.086 1.00 59.22 226 ALA A C 1
ATOM 1684 O O . ALA A 1 226 ? 2.119 58.087 43.144 1.00 59.22 226 ALA A O 1
ATOM 1685 N N . SER A 1 227 ? 2.330 56.852 41.275 1.00 50.34 227 SER A N 1
ATOM 1686 C CA . SER A 1 227 ? 3.791 56.884 41.104 1.00 50.34 227 SER A CA 1
ATOM 1687 C C . SER A 1 227 ? 4.256 55.931 40.003 1.00 50.34 227 SER A C 1
ATOM 1689 O O . SER A 1 227 ? 4.186 54.716 40.120 1.00 50.34 227 SER A O 1
ATOM 1691 N N . SER A 1 228 ? 4.755 56.536 38.926 1.00 54.25 228 SER A N 1
ATOM 1692 C CA . SER A 1 228 ? 6.075 56.286 38.339 1.00 54.25 228 SER A CA 1
ATOM 1693 C C . SER A 1 228 ? 6.711 54.894 38.523 1.00 54.25 228 SER A C 1
ATOM 1695 O O . SER A 1 228 ? 7.255 54.582 39.580 1.00 54.25 228 SER A O 1
ATOM 1697 N N . SER A 1 229 ? 6.852 54.147 37.424 1.00 46.03 229 SER A N 1
ATOM 1698 C CA . SER A 1 229 ? 8.165 53.594 37.060 1.00 46.03 229 SER A CA 1
ATOM 1699 C C . SER A 1 229 ? 8.219 53.152 35.605 1.00 46.03 229 SER A C 1
ATOM 1701 O O . SER A 1 229 ? 7.573 52.202 35.174 1.00 46.03 229 SER A O 1
ATOM 1703 N N . LYS A 1 230 ? 9.064 53.868 34.862 1.00 55.41 230 LYS A N 1
ATOM 1704 C CA . LYS A 1 230 ? 9.717 53.400 33.644 1.00 55.41 230 LYS A CA 1
ATOM 1705 C C . LYS A 1 230 ? 10.411 52.074 33.947 1.00 55.41 230 LYS A C 1
ATOM 1707 O O . LYS A 1 230 ? 11.196 52.028 34.881 1.00 55.41 230 LYS A O 1
ATOM 1712 N N . ASN A 1 231 ? 10.220 51.070 33.101 1.00 48.06 231 ASN A N 1
ATOM 1713 C CA . ASN A 1 231 ? 11.293 50.144 32.765 1.00 48.06 231 ASN A CA 1
ATOM 1714 C C . ASN A 1 231 ? 11.169 49.759 31.295 1.00 48.06 231 ASN A C 1
ATOM 1716 O O . ASN A 1 231 ? 10.327 48.970 30.878 1.00 48.06 231 ASN A O 1
ATOM 1720 N N . ALA A 1 232 ? 12.030 50.403 30.514 1.00 51.09 232 ALA A N 1
ATOM 1721 C CA . ALA A 1 232 ? 12.400 49.987 29.184 1.00 51.09 232 ALA A CA 1
ATOM 1722 C C . ALA A 1 232 ? 13.266 48.730 29.306 1.00 51.09 232 ALA A C 1
ATOM 1724 O O . ALA A 1 232 ? 14.361 48.790 29.854 1.00 51.09 232 ALA A O 1
ATOM 1725 N N . SER A 1 233 ? 12.785 47.609 28.784 1.00 52.06 233 SER A N 1
ATOM 1726 C CA . SER A 1 233 ? 13.641 46.559 28.237 1.00 52.06 233 SER A CA 1
ATOM 1727 C C . SER A 1 233 ? 12.773 45.632 27.396 1.00 52.06 233 SER A C 1
ATOM 1729 O O . SER A 1 233 ? 12.119 44.726 27.903 1.00 52.06 233 SER A O 1
ATOM 1731 N N . SER A 1 234 ? 12.705 45.900 26.095 1.00 40.72 234 SER A N 1
ATOM 1732 C CA . SER A 1 234 ? 12.244 44.905 25.132 1.00 40.72 234 SER A CA 1
ATOM 1733 C C . SER A 1 234 ? 13.194 44.941 23.951 1.00 40.72 234 SER A C 1
ATOM 1735 O O . SER A 1 234 ? 13.096 45.763 23.039 1.00 40.72 234 SER A O 1
ATOM 1737 N N . THR A 1 235 ? 14.191 44.073 24.072 1.00 45.78 235 THR A N 1
ATOM 1738 C CA . THR A 1 235 ? 15.093 43.623 23.026 1.00 45.78 235 THR A CA 1
ATOM 1739 C C . THR A 1 235 ? 14.284 43.292 21.781 1.00 45.78 235 THR A C 1
ATOM 1741 O O . THR A 1 235 ? 13.458 42.380 21.771 1.00 45.78 235 THR A O 1
ATOM 1744 N N . GLY A 1 236 ? 14.516 44.074 20.732 1.00 50.84 236 GLY A N 1
ATOM 1745 C CA . GLY A 1 236 ? 13.919 43.848 19.434 1.00 50.84 236 GLY A CA 1
ATOM 1746 C C . GLY A 1 236 ? 14.388 42.523 18.852 1.00 50.84 236 GLY A C 1
ATOM 1747 O O . GLY A 1 236 ? 15.578 42.333 18.649 1.00 50.84 236 GLY A O 1
ATOM 1748 N N . ASN A 1 237 ? 13.430 41.668 18.507 1.00 44.66 237 ASN A N 1
ATOM 1749 C CA . ASN A 1 237 ? 13.553 40.726 17.404 1.00 44.66 237 ASN A CA 1
ATOM 1750 C C . ASN A 1 237 ? 12.327 40.915 16.512 1.00 44.66 237 ASN A C 1
ATOM 1752 O O . ASN A 1 237 ? 11.280 40.293 16.675 1.00 44.66 237 ASN A O 1
ATOM 1756 N N . ARG A 1 238 ? 12.469 41.864 15.586 1.00 45.44 238 ARG A N 1
ATOM 1757 C CA . ARG A 1 238 ? 11.524 42.157 14.513 1.00 45.44 238 ARG A CA 1
ATOM 1758 C C . ARG A 1 238 ? 11.998 41.376 13.289 1.00 45.44 238 ARG A C 1
ATOM 1760 O O . ARG A 1 238 ? 12.919 41.817 12.614 1.00 45.44 238 ARG A O 1
ATOM 1767 N N . LEU A 1 239 ? 11.387 40.230 13.003 1.00 44.84 239 LEU A N 1
ATOM 1768 C CA . LEU A 1 239 ? 11.550 39.541 11.721 1.00 44.84 239 LEU A CA 1
ATOM 1769 C C . LEU A 1 239 ? 10.199 38.965 11.272 1.00 44.84 239 LEU A C 1
ATOM 1771 O O . LEU A 1 239 ? 9.767 37.907 11.704 1.00 44.84 239 LEU A O 1
ATOM 1775 N N . LEU A 1 240 ? 9.545 39.777 10.434 1.00 51.97 240 LEU A N 1
ATOM 1776 C CA . LEU A 1 240 ? 8.540 39.467 9.413 1.00 51.97 240 LEU A CA 1
ATOM 1777 C C . LEU A 1 240 ? 7.456 38.423 9.751 1.00 51.97 240 LEU A C 1
ATOM 1779 O O . LEU A 1 240 ? 7.519 37.279 9.309 1.00 51.97 240 LEU A O 1
ATOM 1783 N N . SER A 1 241 ? 6.363 38.888 10.366 1.00 41.72 241 SER A N 1
ATOM 1784 C CA . SER A 1 241 ? 5.029 38.314 10.133 1.00 41.72 241 SER A CA 1
ATOM 1785 C C . SER A 1 241 ? 4.336 39.113 9.035 1.00 41.72 241 SER A C 1
ATOM 1787 O O . SER A 1 241 ? 4.029 40.293 9.204 1.00 41.72 241 SER A O 1
ATOM 1789 N N . GLY A 1 242 ? 4.125 38.470 7.888 1.00 46.16 242 GLY A N 1
ATOM 1790 C CA . GLY A 1 242 ? 3.270 38.984 6.828 1.00 46.16 242 GLY A CA 1
ATOM 1791 C C . GLY A 1 242 ? 1.808 38.944 7.263 1.00 46.16 242 GLY A C 1
ATOM 1792 O O . GLY A 1 242 ? 1.299 37.893 7.647 1.00 46.16 242 GLY A O 1
ATOM 1793 N N . ASN A 1 243 ? 1.138 40.092 7.179 1.00 46.66 243 ASN A N 1
ATOM 1794 C CA . ASN A 1 243 ? -0.313 40.201 7.267 1.00 46.66 243 ASN A CA 1
ATOM 1795 C C . ASN A 1 243 ? -0.952 39.412 6.116 1.00 46.66 243 ASN A C 1
ATOM 1797 O O . ASN A 1 243 ? -0.924 39.857 4.968 1.00 46.66 243 ASN A O 1
ATOM 1801 N N . VAL A 1 244 ? -1.564 38.268 6.419 1.00 50.91 244 VAL A N 1
ATOM 1802 C CA . VAL A 1 244 ? -2.585 37.665 5.556 1.00 50.91 244 VAL A CA 1
ATOM 1803 C C . VAL A 1 244 ? -3.934 38.085 6.120 1.00 50.91 244 VAL A C 1
ATOM 1805 O O . VAL A 1 244 ? -4.385 37.589 7.147 1.00 50.91 244 VAL A O 1
ATOM 1808 N N . SER A 1 245 ? -4.533 39.063 5.448 1.00 48.47 245 SER A N 1
ATOM 1809 C CA . SER A 1 245 ? -5.910 39.487 5.656 1.00 48.47 245 SER A CA 1
ATOM 1810 C C . SER A 1 245 ? -6.824 38.399 5.086 1.00 48.47 245 SER A C 1
ATOM 1812 O O . SER A 1 245 ? -6.950 38.276 3.868 1.00 48.47 245 SER A O 1
ATOM 1814 N N . SER A 1 246 ? -7.398 37.567 5.953 1.00 44.75 246 SER A N 1
ATOM 1815 C CA . SER A 1 246 ? -8.449 36.616 5.584 1.00 44.75 246 SER A CA 1
ATOM 1816 C C . SER A 1 246 ? -9.802 37.248 5.888 1.00 44.75 246 SER A C 1
ATOM 1818 O O . SER A 1 246 ? -10.218 37.346 7.039 1.00 44.75 246 SER A O 1
ATOM 1820 N N . SER A 1 247 ? -10.481 37.699 4.839 1.00 46.00 247 SER A N 1
ATOM 1821 C CA . SER A 1 247 ? -11.892 38.064 4.854 1.00 46.00 247 SER A CA 1
ATOM 1822 C C . SER A 1 247 ? -12.733 36.786 4.911 1.00 46.00 247 SER A C 1
ATOM 1824 O O . SER A 1 247 ? -12.926 36.083 3.919 1.00 46.00 247 SER A O 1
ATOM 1826 N N . GLU A 1 248 ? -13.213 36.462 6.107 1.00 45.53 248 GLU A N 1
ATOM 1827 C CA . GLU A 1 248 ? -14.088 35.322 6.359 1.00 45.53 248 GLU A CA 1
ATOM 1828 C C . GLU A 1 248 ? -15.502 35.630 5.842 1.00 45.53 248 GLU A C 1
ATOM 1830 O O . GLU A 1 248 ? -16.274 36.375 6.444 1.00 45.53 248 GLU A O 1
ATOM 1835 N N . THR A 1 249 ? -15.834 35.079 4.673 1.00 47.38 249 THR A N 1
ATOM 1836 C CA . THR A 1 249 ? -17.188 35.138 4.111 1.00 47.38 249 THR A CA 1
ATOM 1837 C C . THR A 1 249 ? -17.999 33.987 4.700 1.00 47.38 249 THR A C 1
ATOM 1839 O O . THR A 1 249 ? -17.940 32.851 4.234 1.00 47.38 249 THR A O 1
ATOM 1842 N N . ARG A 1 250 ? -18.742 34.284 5.766 1.00 47.94 250 ARG A N 1
ATOM 1843 C CA . ARG A 1 250 ? -19.667 33.370 6.446 1.00 47.94 250 ARG A CA 1
ATOM 1844 C C . ARG A 1 250 ? -20.885 33.094 5.552 1.00 47.94 250 ARG A C 1
ATOM 1846 O O . ARG A 1 250 ? -21.830 33.875 5.537 1.00 47.94 250 ARG A O 1
ATOM 1853 N N . SER A 1 251 ? -20.868 31.988 4.806 1.00 54.16 251 SER A N 1
ATOM 1854 C CA . SER A 1 251 ? -22.066 31.437 4.152 1.00 54.16 251 SER A CA 1
ATOM 1855 C C . SER A 1 251 ? -22.789 30.491 5.108 1.00 54.16 251 SER A C 1
ATOM 1857 O O . SER A 1 251 ? -22.341 29.375 5.363 1.00 54.16 251 SER A O 1
ATOM 1859 N N . SER A 1 252 ? -23.913 30.953 5.651 1.00 50.75 252 SER A N 1
ATOM 1860 C CA . SER A 1 252 ? -24.850 30.139 6.425 1.00 50.75 252 SER A CA 1
ATOM 1861 C C . SER A 1 252 ? -25.698 29.291 5.473 1.00 50.75 252 SER A C 1
ATOM 1863 O O . SER A 1 252 ? -26.566 29.821 4.786 1.00 50.75 252 SER A O 1
ATOM 1865 N N . SER A 1 253 ? -25.467 27.977 5.438 1.00 55.59 253 SER A N 1
ATOM 1866 C CA . SER A 1 253 ? -26.354 27.022 4.763 1.00 55.59 253 SER A CA 1
ATOM 1867 C C . SER A 1 253 ? -27.373 26.479 5.763 1.00 55.59 253 SER A C 1
ATOM 1869 O O . SER A 1 253 ? -27.036 25.704 6.657 1.00 55.59 253 SER A O 1
ATOM 1871 N N . VAL A 1 254 ? -28.622 26.908 5.603 1.00 61.56 254 VAL A N 1
ATOM 1872 C CA . VAL A 1 254 ? -29.796 26.442 6.347 1.00 61.56 254 VAL A CA 1
ATOM 1873 C C . VAL A 1 254 ? -30.152 25.029 5.877 1.00 61.56 254 VAL A C 1
ATOM 1875 O O . VAL A 1 254 ? -30.523 24.829 4.725 1.00 61.56 254 VAL A O 1
ATOM 1878 N N . TYR A 1 255 ? -30.041 24.045 6.770 1.00 48.41 255 TYR A N 1
ATOM 1879 C CA . TYR A 1 255 ? -30.517 22.679 6.542 1.00 48.41 255 TYR A CA 1
ATOM 1880 C C . TYR A 1 255 ? -32.017 22.621 6.868 1.00 48.41 255 TYR A C 1
ATOM 1882 O O . TYR A 1 255 ? -32.406 22.749 8.028 1.00 48.41 255 TYR A O 1
ATOM 1890 N N . SER A 1 256 ? -32.862 22.445 5.850 1.00 57.06 256 SER A N 1
ATOM 1891 C CA . SER A 1 256 ? -34.280 22.111 6.036 1.00 57.06 256 SER A CA 1
ATOM 1892 C C . SER A 1 256 ? -34.433 20.593 6.122 1.00 57.06 256 SER A C 1
ATOM 1894 O O . SER A 1 256 ? -34.014 19.872 5.219 1.00 57.06 256 SER A O 1
ATOM 1896 N N . ARG A 1 257 ? -35.026 20.112 7.218 1.00 48.62 257 ARG A N 1
ATOM 1897 C CA . ARG A 1 257 ? -35.507 18.731 7.380 1.00 48.62 257 ARG A CA 1
ATOM 1898 C C . ARG A 1 257 ? -36.852 18.583 6.657 1.00 48.62 257 ARG A C 1
ATOM 1900 O O . ARG A 1 257 ? -37.736 19.389 6.945 1.00 48.62 257 ARG A O 1
ATOM 1907 N N . PRO A 1 258 ? -37.060 17.570 5.805 1.00 60.41 258 PRO A N 1
ATOM 1908 C CA . PRO A 1 258 ? -38.404 17.148 5.440 1.00 60.41 258 PRO A CA 1
ATOM 1909 C C . PRO A 1 258 ? -38.985 16.216 6.518 1.00 60.41 258 PRO A C 1
ATOM 1911 O O . PRO A 1 258 ? -38.251 15.425 7.119 1.00 60.41 258 PRO A O 1
ATOM 1914 N N . GLN A 1 259 ? -40.286 16.387 6.779 1.00 60.28 259 GLN A N 1
ATOM 1915 C CA . GLN A 1 259 ? -41.147 15.422 7.474 1.00 60.28 259 GLN A CA 1
ATOM 1916 C C . GLN A 1 259 ? -41.523 14.280 6.533 1.00 60.28 259 GLN A C 1
ATOM 1918 O O . GLN A 1 259 ? -41.634 14.554 5.315 1.00 60.28 259 GLN A O 1
#

Organism: NCBI:txid1392245